Protein AF-A0A955JQ81-F1 (afdb_monomer_lite)

pLDDT: mean 79.93, std 13.47, range [33.69, 96.44]

Radius of gyration: 21.54 Å; chains: 1; bounding box: 51×35×60 Å

Secondary structure (DSSP, 8-state):
---HHHHHHHHHHHHHH-HHHHHHHHHHHH-STTHHHHHHHHHHHTT--TTHHHHHHHHHH--S---S--------EEEE-TTT--EEEE----TT--HHHHHHHHHHHHHHHHHTTPPP------HHHHHHHHHHHHHHHTT--HHHHHHHHHHHSSS---GGGHHHHHHHHHHHSGGGGG--

Sequence (184 aa):
MPDNKRLNQRILDRIMHDESFRKIREAAKTDKENLPKYVHQVRNSFELSPYWDGIISWLLTYDGLVKSLPLTGGMIDSKQDPVTKRVYYSIPVYPETTDENIKSSAKLIRKRYKERGENIDLRKSNAKKTEAEFMALSLYEAGKNYEEIAGVLNSEFDETYIATEIPTLIHKALQKSLRQEKLS

Foldseek 3Di:
DPPLQVVQQVLVVVLVPDPVNVVLLVVCCVVVVCLQVSLVVSCVVSVHDPQCSVVSSCVSHPPDDDNGGDLDQADWDWDADPQPRDTDIDGDDDPSDDPRSVVRVVVVRVVVCVVVVADDDDDPDPPLLLNLLVQLLRVVVVVDALQVSQVVSVVVDPDHDDSVCSVVSPVVNVVNDSPVPPDD

Structure (mmCIF, N/CA/C/O backbone):
data_AF-A0A955JQ81-F1
#
_entry.id   AF-A0A955JQ81-F1
#
loop_
_atom_site.group_PDB
_atom_site.id
_atom_site.type_symbol
_atom_site.label_atom_id
_atom_site.label_alt_id
_atom_site.label_comp_id
_atom_site.label_asym_id
_atom_site.label_entity_id
_atom_site.label_seq_id
_atom_site.pdbx_PDB_ins_code
_atom_site.Cartn_x
_atom_site.Cartn_y
_atom_site.Cartn_z
_atom_site.occupancy
_atom_site.B_iso_or_equiv
_atom_site.auth_seq_id
_atom_site.auth_comp_id
_atom_site.auth_asym_id
_atom_site.auth_atom_id
_atom_site.pdbx_PDB_model_num
ATOM 1 N N . MET A 1 1 ? -4.325 15.894 -9.178 1.00 47.12 1 MET A N 1
ATOM 2 C CA . MET A 1 1 ? -2.971 15.325 -9.009 1.00 47.12 1 MET A CA 1
ATOM 3 C C . MET A 1 1 ? -2.171 15.611 -10.274 1.00 47.12 1 MET A C 1
ATOM 5 O O . MET A 1 1 ? -2.812 15.735 -11.315 1.00 47.12 1 MET A O 1
ATOM 9 N N . PRO A 1 2 ? -0.833 15.764 -10.213 1.00 49.28 2 PRO A N 1
ATOM 10 C CA . PRO A 1 2 ? 0.003 15.751 -11.417 1.00 49.28 2 PRO A CA 1
ATOM 11 C C . PRO A 1 2 ? -0.293 14.501 -12.265 1.00 49.28 2 PRO A C 1
ATOM 13 O O . PRO A 1 2 ? -0.838 13.521 -11.756 1.00 49.28 2 PRO A O 1
ATOM 16 N N . ASP A 1 3 ? 0.003 14.552 -13.567 1.00 69.06 3 ASP A N 1
ATOM 17 C CA . ASP A 1 3 ? -0.280 13.463 -14.512 1.00 69.06 3 ASP A CA 1
ATOM 18 C C . ASP A 1 3 ? 0.645 12.258 -14.244 1.00 69.06 3 ASP A C 1
ATOM 20 O O . ASP A 1 3 ? 1.631 12.015 -14.945 1.00 69.06 3 ASP A O 1
ATOM 24 N N . ASN A 1 4 ? 0.334 11.517 -13.176 1.00 74.12 4 ASN A N 1
ATOM 25 C CA . ASN A 1 4 ? 1.075 10.352 -12.695 1.00 74.12 4 ASN A CA 1
ATOM 26 C C . ASN A 1 4 ? 1.184 9.267 -13.776 1.00 74.12 4 ASN A C 1
ATOM 28 O O . ASN A 1 4 ? 2.138 8.495 -13.771 1.00 74.12 4 ASN A O 1
ATOM 32 N N . LYS A 1 5 ? 0.276 9.245 -14.765 1.00 73.38 5 LYS A N 1
ATOM 33 C CA . LYS A 1 5 ? 0.378 8.343 -15.921 1.00 73.38 5 LYS A CA 1
ATOM 34 C C . LYS A 1 5 ? 1.610 8.664 -16.768 1.00 73.38 5 LYS A C 1
ATOM 36 O O . LYS A 1 5 ? 2.356 7.752 -17.116 1.00 73.38 5 LYS A O 1
ATOM 41 N N . ARG A 1 6 ? 1.874 9.946 -17.050 1.00 79.50 6 ARG A N 1
ATOM 42 C CA . ARG A 1 6 ? 3.085 10.362 -17.784 1.00 79.50 6 ARG A CA 1
ATOM 43 C C . ARG A 1 6 ? 4.358 10.077 -17.000 1.00 79.50 6 ARG A C 1
ATOM 45 O O . ARG A 1 6 ? 5.344 9.668 -17.604 1.00 79.50 6 ARG A O 1
ATOM 52 N N . LEU A 1 7 ? 4.351 10.297 -15.684 1.00 82.25 7 LEU A N 1
ATOM 53 C CA . LEU A 1 7 ? 5.498 9.975 -14.829 1.00 82.25 7 LEU A CA 1
ATOM 54 C C . LEU A 1 7 ? 5.808 8.475 -14.882 1.00 82.25 7 LEU A C 1
ATOM 56 O O . LEU A 1 7 ? 6.934 8.087 -15.183 1.00 82.25 7 LEU A O 1
ATOM 60 N N . ASN A 1 8 ? 4.787 7.646 -14.675 1.00 83.38 8 ASN A N 1
ATOM 61 C CA . ASN A 1 8 ? 4.928 6.197 -14.676 1.00 83.38 8 ASN A CA 1
ATOM 62 C C . ASN A 1 8 ? 5.387 5.666 -16.044 1.00 83.38 8 ASN A C 1
ATOM 64 O O . ASN A 1 8 ? 6.221 4.767 -16.098 1.00 83.38 8 ASN A O 1
ATOM 68 N N . GLN A 1 9 ? 4.918 6.259 -17.148 1.00 84.56 9 GLN A N 1
ATOM 69 C CA . GLN A 1 9 ? 5.394 5.898 -18.484 1.00 84.56 9 GLN A CA 1
ATOM 70 C C . GLN A 1 9 ? 6.882 6.227 -18.677 1.00 84.56 9 GLN A C 1
ATOM 72 O O . GLN A 1 9 ? 7.625 5.377 -19.151 1.00 84.56 9 GLN A O 1
ATOM 77 N N . ARG A 1 10 ? 7.353 7.407 -18.246 1.00 87.12 10 ARG A N 1
ATOM 78 C CA . ARG A 1 10 ? 8.786 7.758 -18.339 1.00 87.12 10 ARG A CA 1
ATOM 79 C C . ARG A 1 10 ? 9.668 6.809 -17.532 1.00 87.12 10 ARG A C 1
ATOM 81 O O . ARG A 1 10 ? 10.760 6.466 -17.976 1.00 87.12 10 ARG A O 1
ATOM 88 N N . ILE A 1 11 ? 9.210 6.406 -16.346 1.00 88.50 11 ILE A N 1
ATOM 89 C CA . ILE A 1 11 ? 9.928 5.439 -15.509 1.00 88.50 11 ILE A CA 1
ATOM 90 C C . ILE A 1 11 ? 9.982 4.078 -16.210 1.00 88.50 11 ILE A C 1
ATOM 92 O O . ILE A 1 11 ? 11.059 3.495 -16.305 1.00 88.50 11 ILE A O 1
ATOM 96 N N . LEU A 1 12 ? 8.856 3.601 -16.752 1.00 88.81 12 LEU A N 1
ATOM 97 C CA . LEU A 1 12 ? 8.814 2.360 -17.525 1.00 88.81 12 LEU A CA 1
ATOM 98 C C . LEU A 1 12 ? 9.784 2.411 -18.713 1.00 88.81 12 LEU A C 1
ATOM 100 O O . LEU A 1 12 ? 10.580 1.491 -18.887 1.00 88.81 12 LEU A O 1
ATOM 104 N N . ASP A 1 13 ? 9.756 3.491 -19.494 1.00 88.81 13 ASP A N 1
ATOM 105 C CA . ASP A 1 13 ? 10.641 3.657 -20.645 1.00 88.81 13 ASP A CA 1
ATOM 106 C C . ASP A 1 13 ? 12.112 3.618 -20.206 1.00 88.81 13 ASP A C 1
ATOM 108 O O . ASP A 1 13 ? 12.913 2.909 -20.814 1.00 88.81 13 ASP A O 1
ATOM 112 N N . ARG A 1 14 ? 12.465 4.300 -19.106 1.00 90.62 14 ARG A N 1
ATOM 113 C CA . ARG A 1 14 ? 13.817 4.267 -18.529 1.00 90.62 14 ARG A CA 1
ATOM 114 C C . ARG A 1 14 ? 14.240 2.844 -18.146 1.00 90.62 14 ARG A C 1
ATOM 116 O O . ARG A 1 14 ? 15.345 2.447 -18.496 1.00 90.62 14 ARG A O 1
ATOM 123 N N . ILE A 1 15 ? 13.378 2.076 -17.477 1.00 91.25 15 ILE A N 1
ATOM 124 C CA . ILE A 1 15 ? 13.666 0.681 -17.095 1.00 91.25 15 ILE A CA 1
ATOM 125 C C . ILE A 1 15 ? 13.894 -0.186 -18.343 1.00 91.25 15 ILE A C 1
ATOM 127 O O . ILE A 1 15 ? 14.871 -0.924 -18.420 1.00 91.25 15 ILE A O 1
ATOM 131 N N . MET A 1 16 ? 13.022 -0.083 -19.350 1.00 88.69 16 MET A N 1
ATOM 132 C CA . MET A 1 16 ? 13.067 -0.946 -20.540 1.00 88.69 16 MET A CA 1
ATOM 133 C C . MET A 1 16 ? 14.278 -0.686 -21.455 1.00 88.69 16 MET A C 1
ATOM 135 O O . MET A 1 16 ? 14.708 -1.582 -22.196 1.00 88.69 16 MET A O 1
ATOM 139 N N . HIS A 1 17 ? 14.837 0.525 -21.415 1.00 89.75 17 HIS A N 1
ATOM 140 C CA . HIS A 1 17 ? 16.027 0.894 -22.189 1.00 89.75 17 HIS A CA 1
ATOM 141 C C . HIS A 1 17 ? 17.343 0.645 -21.446 1.00 89.75 17 HIS A C 1
ATOM 143 O O . HIS A 1 17 ? 18.400 0.709 -22.071 1.00 89.75 17 HIS A O 1
ATOM 149 N N . ASP A 1 18 ? 17.293 0.317 -20.158 1.00 92.75 18 ASP A N 1
ATOM 150 C CA . ASP A 1 18 ? 18.481 0.104 -19.344 1.00 92.75 18 ASP A CA 1
ATOM 151 C C . ASP A 1 18 ? 19.099 -1.289 -19.561 1.00 92.75 18 ASP A C 1
ATOM 153 O O . ASP A 1 18 ? 18.427 -2.326 -19.523 1.00 92.75 18 ASP A O 1
ATOM 157 N N . GLU A 1 19 ? 20.412 -1.330 -19.792 1.00 91.75 19 GLU A N 1
ATOM 158 C CA . GLU A 1 19 ? 21.131 -2.584 -20.036 1.00 91.75 19 GLU A CA 1
ATOM 159 C C . GLU A 1 19 ? 21.230 -3.474 -18.794 1.00 91.75 19 GLU A C 1
ATOM 161 O O . GLU A 1 19 ? 21.209 -4.702 -18.912 1.00 91.75 19 GLU A O 1
ATOM 166 N N . SER A 1 20 ? 21.334 -2.883 -17.600 1.00 91.50 20 SER A N 1
ATOM 167 C CA . SER A 1 20 ? 21.410 -3.642 -16.350 1.00 91.50 20 SER A CA 1
ATOM 168 C C . SER A 1 20 ? 20.085 -4.343 -16.067 1.00 91.50 20 SER A C 1
ATOM 170 O O . SER A 1 20 ? 20.080 -5.525 -15.714 1.00 91.50 20 SER A O 1
ATOM 172 N N . PHE A 1 21 ? 18.962 -3.676 -16.354 1.00 93.31 21 PHE A N 1
ATOM 173 C CA . PHE A 1 21 ? 17.641 -4.284 -16.274 1.00 93.31 21 PHE A CA 1
ATOM 174 C C . PHE A 1 21 ? 17.514 -5.492 -17.210 1.00 93.31 21 PHE A C 1
ATOM 176 O O . PHE A 1 21 ? 17.042 -6.546 -16.783 1.00 93.31 21 PHE A O 1
ATOM 183 N N . ARG A 1 22 ? 17.991 -5.395 -18.461 1.00 90.25 22 ARG A N 1
ATOM 184 C CA . ARG A 1 22 ? 17.969 -6.530 -19.406 1.00 90.25 22 ARG A CA 1
ATOM 185 C C . ARG A 1 22 ? 18.754 -7.733 -18.883 1.00 90.25 22 ARG A C 1
ATOM 187 O O . ARG A 1 22 ? 18.259 -8.852 -18.968 1.00 90.25 22 ARG A O 1
ATOM 194 N N . LYS A 1 23 ? 19.935 -7.512 -18.294 1.00 91.69 23 LYS A N 1
ATOM 195 C CA . LYS A 1 23 ? 20.740 -8.586 -17.682 1.00 91.69 23 LYS A CA 1
ATOM 196 C C . LYS A 1 23 ? 20.014 -9.243 -16.507 1.00 91.69 23 LYS A C 1
ATOM 198 O O . LYS A 1 23 ? 19.983 -10.467 -16.419 1.00 91.69 23 LYS A O 1
ATOM 203 N N . ILE A 1 24 ? 19.404 -8.440 -15.631 1.00 92.62 24 ILE A N 1
ATOM 204 C CA . ILE A 1 24 ? 18.627 -8.951 -14.494 1.00 92.62 24 ILE A CA 1
ATOM 205 C C . ILE A 1 24 ? 17.410 -9.744 -14.981 1.00 92.62 24 ILE A C 1
ATOM 207 O O . ILE A 1 24 ? 17.112 -10.800 -14.433 1.00 92.62 24 ILE A O 1
ATOM 211 N N . ARG A 1 25 ? 16.729 -9.276 -16.032 1.00 91.06 25 ARG A N 1
ATOM 212 C CA . ARG A 1 25 ? 15.580 -9.963 -16.629 1.00 91.06 25 ARG A CA 1
ATOM 213 C C . ARG A 1 25 ? 15.946 -11.338 -17.172 1.00 91.06 25 ARG A C 1
ATOM 215 O O . ARG A 1 25 ? 15.239 -12.296 -16.884 1.00 91.06 25 ARG A O 1
ATOM 222 N N . GLU A 1 26 ? 17.053 -11.459 -17.897 1.00 90.00 26 GLU A N 1
ATOM 223 C CA . GLU A 1 26 ? 17.505 -12.765 -18.392 1.00 90.00 26 GLU A CA 1
ATOM 224 C C . GLU A 1 26 ? 17.889 -13.713 -17.244 1.00 90.00 26 GLU A C 1
ATOM 226 O O . GLU A 1 26 ? 17.488 -14.876 -17.256 1.00 90.00 26 GLU A O 1
ATOM 231 N N . ALA A 1 27 ? 18.547 -13.209 -16.193 1.00 90.06 27 ALA A N 1
ATOM 232 C CA . ALA A 1 27 ? 18.827 -14.003 -14.994 1.00 90.06 27 ALA A CA 1
ATOM 233 C C . ALA A 1 27 ? 17.538 -14.470 -14.286 1.00 90.06 27 ALA A C 1
ATOM 235 O O . ALA A 1 27 ? 17.405 -15.645 -13.944 1.00 90.06 27 ALA A O 1
ATOM 236 N N . ALA A 1 28 ? 16.554 -13.580 -14.130 1.00 90.12 28 ALA A N 1
ATOM 237 C CA . ALA A 1 28 ? 15.276 -13.882 -13.485 1.00 90.12 28 ALA A CA 1
ATOM 238 C C . ALA A 1 28 ? 14.427 -14.907 -14.261 1.00 90.12 28 ALA A C 1
ATOM 240 O O . ALA A 1 28 ? 13.642 -15.639 -13.658 1.00 90.12 28 ALA A O 1
ATOM 241 N N . LYS A 1 29 ? 14.581 -14.999 -15.590 1.00 86.38 29 LYS A N 1
ATOM 242 C CA . LYS A 1 29 ? 13.921 -16.042 -16.397 1.00 86.38 29 LYS A CA 1
ATOM 243 C C . LYS A 1 29 ? 14.482 -17.431 -16.118 1.00 86.38 29 LYS A C 1
ATOM 245 O O . LYS A 1 29 ? 13.719 -18.400 -16.113 1.00 86.38 29 LYS A O 1
ATOM 250 N N . THR A 1 30 ? 15.794 -17.518 -15.904 1.00 86.81 30 THR A N 1
ATOM 251 C CA . THR A 1 30 ? 16.489 -18.775 -15.599 1.00 86.81 30 THR A CA 1
ATOM 252 C C . THR A 1 30 ? 16.348 -19.191 -14.137 1.00 86.81 30 THR A C 1
ATOM 254 O O . THR A 1 30 ? 16.242 -20.380 -13.857 1.00 86.81 30 THR A O 1
ATOM 257 N N . ASP A 1 31 ? 16.286 -18.227 -13.219 1.00 88.44 31 ASP A N 1
ATOM 258 C CA . ASP A 1 31 ? 16.216 -18.446 -11.774 1.00 88.44 31 ASP A CA 1
ATOM 259 C C . ASP A 1 31 ? 14.922 -17.851 -11.201 1.00 88.44 31 ASP A C 1
ATOM 261 O O . ASP A 1 31 ? 14.878 -16.761 -10.624 1.00 88.44 31 ASP A O 1
ATOM 265 N N . LYS A 1 32 ? 13.823 -18.583 -11.403 1.00 81.00 32 LYS A N 1
ATOM 266 C CA . LYS A 1 32 ? 12.490 -18.148 -10.963 1.00 81.00 32 LYS A CA 1
ATOM 267 C C . LYS A 1 32 ? 12.324 -18.187 -9.444 1.00 81.00 32 LYS A C 1
ATOM 269 O O . LYS A 1 32 ? 11.493 -17.450 -8.917 1.00 81.00 32 LYS A O 1
ATOM 274 N N . GLU A 1 33 ? 13.095 -19.018 -8.743 1.00 86.56 33 GLU A N 1
ATOM 275 C CA . GLU A 1 33 ? 13.019 -19.147 -7.282 1.00 86.56 33 GLU A CA 1
ATOM 276 C C . GLU A 1 33 ? 13.522 -17.879 -6.580 1.00 86.56 33 GLU A C 1
ATOM 278 O O . GLU A 1 33 ? 12.975 -17.478 -5.553 1.00 86.56 33 GLU A O 1
ATOM 283 N N . ASN A 1 34 ? 14.484 -17.174 -7.186 1.00 91.75 34 ASN A N 1
ATOM 284 C CA . ASN A 1 34 ? 15.021 -15.919 -6.662 1.00 91.75 34 ASN A CA 1
ATOM 285 C C . ASN A 1 34 ? 14.353 -14.651 -7.224 1.00 91.75 34 ASN A C 1
ATOM 287 O O . ASN A 1 34 ? 14.880 -13.548 -7.048 1.00 91.75 34 ASN A O 1
ATOM 291 N N . LEU A 1 35 ? 13.167 -14.753 -7.838 1.00 89.06 35 LEU A N 1
ATOM 292 C CA . LEU A 1 35 ? 12.436 -13.597 -8.379 1.00 89.06 35 LEU A CA 1
ATOM 293 C C . LEU A 1 35 ? 12.310 -12.414 -7.391 1.00 89.06 35 LEU A C 1
ATOM 295 O O . LEU A 1 35 ? 12.595 -11.287 -7.804 1.00 89.06 35 LEU A O 1
ATOM 299 N N . PRO A 1 36 ? 11.983 -12.607 -6.093 1.00 92.00 36 PRO A N 1
ATOM 300 C CA . PRO A 1 36 ? 11.902 -11.496 -5.138 1.00 92.00 36 PRO A CA 1
ATOM 301 C C . PRO A 1 36 ? 13.217 -10.718 -4.983 1.00 92.00 36 PRO A C 1
ATOM 303 O O . PRO A 1 36 ? 13.207 -9.495 -4.829 1.00 92.00 36 PRO A O 1
ATOM 306 N N . LYS A 1 37 ? 14.362 -11.406 -5.071 1.00 94.12 37 LYS A N 1
ATOM 307 C CA . LYS A 1 37 ? 15.689 -10.783 -4.995 1.00 94.12 37 LYS A CA 1
ATOM 308 C C . LYS A 1 37 ? 15.950 -9.903 -6.216 1.00 94.12 37 LYS A C 1
ATOM 310 O O . LYS A 1 37 ? 16.412 -8.773 -6.062 1.00 94.12 37 LYS A O 1
ATOM 315 N N . TYR A 1 38 ? 15.613 -10.386 -7.412 1.00 93.69 38 TYR A N 1
ATOM 316 C CA . TYR A 1 38 ? 15.757 -9.617 -8.651 1.00 93.69 38 TYR A CA 1
ATOM 317 C C . TYR A 1 38 ? 14.831 -8.399 -8.688 1.00 93.69 38 TYR A C 1
ATOM 319 O O . TYR A 1 38 ? 15.263 -7.317 -9.083 1.00 93.69 38 TYR A O 1
ATOM 327 N N . VAL A 1 39 ? 13.592 -8.539 -8.203 1.00 92.69 39 VAL A N 1
ATOM 328 C CA . VAL A 1 39 ? 12.660 -7.412 -8.043 1.00 92.69 39 VAL A CA 1
ATOM 329 C C . VAL A 1 39 ? 13.271 -6.334 -7.150 1.00 92.69 39 VAL A C 1
ATOM 331 O O . VAL A 1 39 ? 13.325 -5.167 -7.539 1.00 92.69 39 VAL A O 1
ATOM 334 N N . HIS A 1 40 ? 13.802 -6.726 -5.989 1.00 93.31 40 HIS A N 1
ATOM 335 C CA . HIS A 1 40 ? 14.418 -5.794 -5.048 1.00 93.31 40 HIS A CA 1
ATOM 336 C C . HIS A 1 40 ? 15.660 -5.103 -5.634 1.00 93.31 40 HIS A C 1
ATOM 338 O O . HIS A 1 40 ? 15.849 -3.901 -5.444 1.00 93.31 40 HIS A O 1
ATOM 344 N N . GLN A 1 41 ? 16.481 -5.843 -6.385 1.00 93.69 41 GLN A N 1
ATOM 345 C CA . GLN A 1 41 ? 17.659 -5.306 -7.063 1.00 93.69 41 GLN A CA 1
ATOM 346 C C . GLN A 1 41 ? 17.281 -4.226 -8.085 1.00 93.69 41 GLN A C 1
ATOM 348 O O . GLN A 1 41 ? 17.850 -3.134 -8.052 1.00 93.69 41 GLN A O 1
ATOM 353 N N . VAL A 1 42 ? 16.295 -4.497 -8.949 1.00 93.50 42 VAL A N 1
ATOM 354 C CA . VAL A 1 42 ? 15.797 -3.508 -9.918 1.00 93.50 42 VAL A CA 1
ATOM 355 C C . VAL A 1 42 ? 15.213 -2.308 -9.177 1.00 93.50 42 VAL A C 1
ATOM 357 O O . VAL A 1 42 ? 15.627 -1.181 -9.433 1.00 93.50 42 VAL A O 1
ATOM 360 N N . ARG A 1 43 ? 14.322 -2.523 -8.201 1.00 93.19 43 ARG A N 1
ATOM 361 C CA . ARG A 1 43 ? 13.684 -1.424 -7.463 1.00 93.19 43 ARG A CA 1
ATOM 362 C C . ARG A 1 43 ? 14.715 -0.475 -6.845 1.00 93.19 43 ARG A C 1
ATOM 364 O O . ARG A 1 43 ? 14.589 0.736 -7.005 1.00 93.19 43 ARG A O 1
ATOM 371 N N . ASN A 1 44 ? 15.750 -1.014 -6.199 1.00 92.56 44 ASN A N 1
ATOM 372 C CA . ASN A 1 44 ? 16.808 -0.202 -5.601 1.00 92.56 44 ASN A CA 1
ATOM 373 C C . ASN A 1 44 ? 17.650 0.531 -6.658 1.00 92.56 44 ASN A C 1
ATOM 375 O O . ASN A 1 44 ? 17.952 1.702 -6.468 1.00 92.56 44 ASN A O 1
ATOM 379 N N . SER A 1 45 ? 17.986 -0.112 -7.784 1.00 91.88 45 SER A N 1
ATOM 380 C CA . SER A 1 45 ? 18.788 0.519 -8.850 1.00 91.88 45 SER A CA 1
ATOM 381 C C . SER A 1 45 ? 18.106 1.723 -9.518 1.00 91.88 45 SER A C 1
ATOM 383 O O . SER A 1 45 ? 18.782 2.630 -10.001 1.00 91.88 45 SER A O 1
ATOM 385 N N . PHE A 1 46 ? 16.771 1.757 -9.520 1.00 90.00 46 PHE A N 1
ATOM 386 C CA . PHE A 1 46 ? 15.978 2.855 -10.081 1.00 90.00 46 PHE A CA 1
ATOM 387 C C . PHE A 1 46 ? 15.368 3.779 -9.016 1.00 90.00 46 PHE A C 1
ATOM 389 O O . PHE A 1 46 ? 14.613 4.677 -9.384 1.00 90.00 46 PHE A O 1
ATOM 396 N N . GLU A 1 47 ? 15.694 3.577 -7.733 1.00 89.69 47 GLU A N 1
ATOM 397 C CA . GLU A 1 47 ? 15.169 4.347 -6.590 1.00 89.69 47 GLU A CA 1
ATOM 398 C C . GLU A 1 47 ? 13.631 4.369 -6.517 1.00 89.69 47 GLU A C 1
ATOM 400 O O . GLU A 1 47 ? 13.001 5.384 -6.224 1.00 89.69 47 GLU A O 1
ATOM 405 N N . LEU A 1 48 ? 13.002 3.230 -6.811 1.00 87.94 48 LEU A N 1
ATOM 406 C CA . LEU A 1 48 ? 11.550 3.132 -6.933 1.00 87.94 48 LEU A CA 1
ATOM 407 C C . LEU A 1 48 ? 10.876 2.787 -5.601 1.00 87.94 48 LEU A C 1
ATOM 409 O O . LEU A 1 48 ? 11.413 2.054 -4.758 1.00 87.94 48 LEU A O 1
ATOM 413 N N . SER A 1 49 ? 9.652 3.286 -5.428 1.00 86.12 49 SER A N 1
ATOM 414 C CA . SER A 1 49 ? 8.817 2.944 -4.278 1.00 86.12 49 SER A CA 1
ATOM 415 C C . SER A 1 49 ? 8.323 1.485 -4.357 1.00 86.12 49 SER A C 1
ATOM 417 O O . SER A 1 49 ? 8.321 0.887 -5.440 1.00 86.12 49 SER A O 1
ATOM 419 N N . PRO A 1 50 ? 7.865 0.885 -3.239 1.00 85.69 50 PRO A N 1
ATOM 420 C CA . PRO A 1 50 ? 7.318 -0.480 -3.232 1.00 85.69 50 PRO A CA 1
ATOM 421 C C . PRO A 1 50 ? 6.116 -0.697 -4.163 1.00 85.69 50 PRO A C 1
ATOM 423 O O . PRO A 1 50 ? 5.827 -1.828 -4.542 1.00 85.69 50 PRO A O 1
ATOM 426 N N . TYR A 1 51 ? 5.449 0.380 -4.601 1.00 82.69 51 TYR A N 1
ATOM 427 C CA . TYR A 1 51 ? 4.423 0.336 -5.647 1.00 82.69 51 TYR A CA 1
ATOM 428 C C . TYR A 1 51 ? 4.872 -0.463 -6.883 1.00 82.69 51 TYR A C 1
ATOM 430 O O . TYR A 1 51 ? 4.081 -1.182 -7.496 1.00 82.69 51 TYR A O 1
ATOM 438 N N . TRP A 1 52 ? 6.154 -0.351 -7.238 1.00 85.88 52 TRP A N 1
ATOM 439 C CA . TRP A 1 52 ? 6.727 -0.976 -8.420 1.00 85.88 52 TRP A CA 1
ATOM 440 C C . TRP A 1 52 ? 7.039 -2.464 -8.256 1.00 85.88 52 TRP A C 1
ATOM 442 O O . TRP A 1 52 ? 7.297 -3.101 -9.270 1.00 85.88 52 TRP A O 1
ATOM 452 N N . ASP A 1 53 ? 6.973 -3.054 -7.057 1.00 86.94 53 ASP A N 1
ATOM 453 C CA . ASP A 1 53 ? 7.359 -4.461 -6.847 1.00 86.94 53 ASP A CA 1
ATOM 454 C C . ASP A 1 53 ? 6.544 -5.420 -7.729 1.00 86.94 53 ASP A C 1
ATOM 456 O O . ASP A 1 53 ? 7.101 -6.273 -8.424 1.00 86.94 53 ASP A O 1
ATOM 460 N N . GLY A 1 54 ? 5.220 -5.239 -7.769 1.00 82.19 54 GLY A N 1
ATOM 461 C CA . GLY A 1 54 ? 4.337 -6.049 -8.615 1.00 82.19 54 GLY A CA 1
ATOM 462 C C . GLY A 1 54 ? 4.570 -5.814 -10.110 1.00 82.19 54 GLY A C 1
ATOM 463 O O . GLY A 1 54 ? 4.568 -6.762 -10.896 1.00 82.19 54 GLY A O 1
ATOM 464 N N . ILE A 1 55 ? 4.822 -4.561 -10.497 1.00 86.19 55 ILE A N 1
ATOM 465 C CA . ILE A 1 55 ? 5.104 -4.182 -11.886 1.00 86.19 55 ILE A CA 1
ATOM 466 C C . ILE A 1 55 ? 6.428 -4.797 -12.335 1.00 86.19 55 ILE A C 1
ATOM 468 O O . ILE A 1 55 ? 6.470 -5.448 -13.369 1.00 86.19 55 ILE A O 1
ATOM 472 N N . ILE A 1 56 ? 7.497 -4.632 -11.559 1.00 90.31 56 ILE A N 1
ATOM 473 C CA . ILE A 1 56 ? 8.829 -5.167 -11.852 1.00 90.31 56 ILE A CA 1
ATOM 474 C C . ILE A 1 56 ? 8.779 -6.692 -11.913 1.00 90.31 56 ILE A C 1
ATOM 476 O O . ILE A 1 56 ? 9.311 -7.269 -12.855 1.00 90.31 56 ILE A O 1
ATOM 480 N N . SER A 1 57 ? 8.103 -7.345 -10.964 1.00 89.19 57 SER A N 1
ATOM 481 C CA . SER A 1 57 ? 7.904 -8.799 -10.985 1.00 89.19 57 SER A CA 1
ATOM 482 C C . SER A 1 57 ? 7.268 -9.262 -12.301 1.00 89.19 57 SER A C 1
ATOM 484 O O . SER A 1 57 ? 7.753 -10.197 -12.946 1.00 89.19 57 SER A O 1
ATOM 486 N N . TRP A 1 58 ? 6.241 -8.545 -12.766 1.00 86.56 58 TRP A N 1
ATOM 487 C CA . TRP A 1 58 ? 5.632 -8.793 -14.070 1.00 86.56 58 TRP A CA 1
ATOM 488 C C . TRP A 1 58 ? 6.586 -8.495 -15.238 1.00 86.56 58 TRP A C 1
ATOM 490 O O . TRP A 1 58 ? 6.718 -9.324 -16.131 1.00 86.56 58 TRP A O 1
ATOM 500 N N . LEU A 1 59 ? 7.309 -7.372 -15.229 1.00 88.81 59 LEU A N 1
ATOM 501 C CA . LEU A 1 59 ? 8.268 -7.015 -16.285 1.00 88.81 59 LEU A CA 1
ATOM 502 C C . LEU A 1 59 ? 9.406 -8.040 -16.427 1.00 88.81 59 LEU A C 1
ATOM 504 O O . LEU A 1 59 ? 9.863 -8.305 -17.539 1.00 88.81 59 LEU A O 1
ATOM 508 N N . LEU A 1 60 ? 9.870 -8.612 -15.312 1.00 90.19 60 LEU A N 1
ATOM 509 C CA . LEU A 1 60 ? 10.927 -9.624 -15.298 1.00 90.19 60 LEU A CA 1
ATOM 510 C C . LEU A 1 60 ? 10.453 -10.966 -15.872 1.00 90.19 60 LEU A C 1
ATOM 512 O O . LEU A 1 60 ? 11.242 -11.675 -16.490 1.00 90.19 60 LEU A O 1
ATOM 516 N N . THR A 1 61 ? 9.175 -11.305 -15.694 1.00 85.81 61 THR A N 1
ATOM 517 C CA . THR A 1 61 ? 8.617 -12.619 -16.060 1.00 85.81 61 THR A CA 1
ATOM 518 C C . THR A 1 61 ? 7.835 -12.629 -17.373 1.00 85.81 61 THR A C 1
ATOM 520 O O . THR A 1 61 ? 7.637 -13.691 -17.958 1.00 85.81 61 THR A O 1
ATOM 523 N N . TYR A 1 62 ? 7.384 -11.473 -17.855 1.00 83.75 62 TYR A N 1
ATOM 524 C CA . TYR A 1 62 ? 6.627 -11.353 -19.096 1.00 83.75 62 TYR A CA 1
ATOM 525 C C . TYR A 1 62 ? 7.566 -11.311 -20.302 1.00 83.75 62 TYR A C 1
ATOM 527 O O . TYR A 1 62 ? 8.456 -10.472 -20.332 1.00 83.75 62 TYR A O 1
ATOM 535 N N . ASP A 1 63 ? 7.362 -12.154 -21.319 1.00 74.62 63 ASP A N 1
ATOM 536 C CA . AS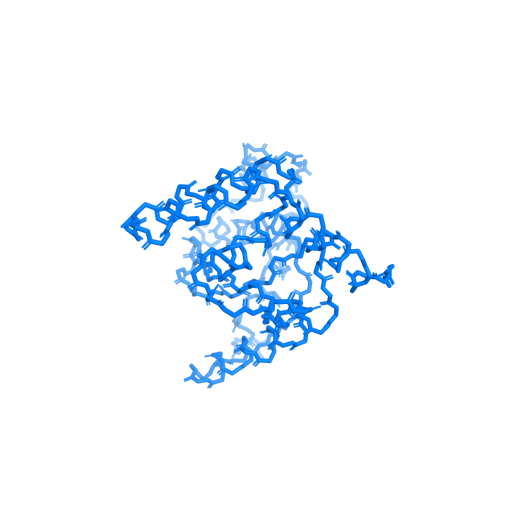P A 1 63 ? 8.227 -12.225 -22.515 1.00 74.62 63 ASP A CA 1
ATOM 537 C C . ASP A 1 63 ? 7.811 -11.289 -23.665 1.00 74.62 63 ASP A C 1
ATOM 539 O O . ASP A 1 63 ? 8.551 -11.117 -24.634 1.00 74.62 63 ASP A O 1
ATOM 543 N N . GLY A 1 64 ? 6.648 -10.641 -23.566 1.00 76.62 64 GLY A N 1
ATOM 544 C CA . GLY A 1 64 ? 6.141 -9.751 -24.609 1.00 76.62 64 GLY A CA 1
ATOM 545 C C . GLY A 1 64 ? 6.750 -8.345 -24.596 1.00 76.62 64 GLY A C 1
ATOM 546 O O . GLY A 1 64 ? 7.461 -7.933 -23.675 1.00 76.62 64 GLY A O 1
ATOM 547 N N . LEU A 1 65 ? 6.428 -7.577 -25.639 1.00 69.25 65 LEU A N 1
ATOM 548 C CA . LEU A 1 65 ? 6.805 -6.171 -25.744 1.00 69.25 65 LEU A CA 1
ATOM 549 C C . LEU A 1 65 ? 5.859 -5.312 -24.893 1.00 69.25 65 LEU A C 1
ATOM 551 O O . LEU A 1 65 ? 4.658 -5.238 -25.151 1.00 69.25 65 LEU A O 1
ATOM 555 N N . VAL A 1 66 ? 6.412 -4.654 -23.878 1.00 73.12 66 VAL A N 1
ATOM 556 C CA . VAL A 1 66 ? 5.655 -3.814 -22.945 1.00 73.12 66 VAL A CA 1
ATOM 557 C C . VAL A 1 66 ? 5.613 -2.384 -23.478 1.00 73.12 66 VAL A C 1
ATOM 559 O O . VAL A 1 66 ? 6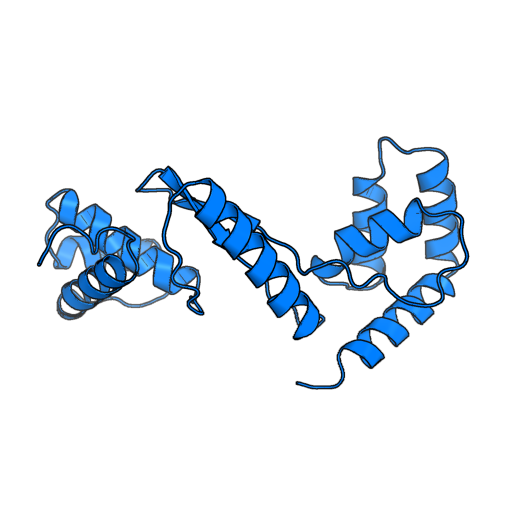.614 -1.679 -23.436 1.00 73.12 66 VAL A O 1
ATOM 562 N N . LYS A 1 67 ? 4.456 -1.956 -24.000 1.00 68.56 67 LYS A N 1
ATOM 563 C CA . LYS A 1 67 ? 4.247 -0.575 -24.491 1.00 68.56 67 LYS A CA 1
ATOM 564 C C . LYS A 1 67 ? 3.693 0.369 -23.426 1.00 68.56 67 LYS A C 1
ATOM 566 O O . LYS A 1 67 ? 3.833 1.580 -23.543 1.00 68.56 67 LYS A O 1
ATOM 571 N N . SER A 1 68 ? 3.042 -0.184 -22.412 1.00 70.94 68 SER A N 1
ATOM 572 C CA . SER A 1 68 ? 2.395 0.566 -21.342 1.00 70.94 68 SER A CA 1
ATOM 573 C C . SER A 1 68 ? 2.301 -0.296 -20.096 1.00 70.94 68 SER A C 1
ATOM 575 O O . SER A 1 68 ? 2.192 -1.522 -20.195 1.00 70.94 68 SER A O 1
ATOM 577 N N . LEU A 1 69 ? 2.276 0.343 -18.929 1.00 67.56 69 LEU A N 1
ATOM 578 C CA . LEU A 1 69 ? 2.025 -0.362 -17.681 1.00 67.56 69 LEU A CA 1
ATOM 579 C C . LEU A 1 69 ? 0.630 -0.995 -17.704 1.00 67.56 69 LEU A C 1
ATOM 581 O O . LEU A 1 69 ? -0.341 -0.304 -18.031 1.00 67.56 69 LEU A O 1
ATOM 585 N N . PRO A 1 70 ? 0.489 -2.274 -17.324 1.00 58.31 70 PRO A N 1
ATOM 586 C CA . PRO A 1 70 ? -0.812 -2.782 -16.947 1.00 58.31 70 PRO A CA 1
ATOM 587 C C . PRO A 1 70 ? -1.267 -1.931 -15.763 1.00 58.31 70 PRO A C 1
ATOM 589 O O . PRO A 1 70 ? -0.530 -1.768 -14.790 1.00 58.31 70 PRO A O 1
ATOM 592 N N . LEU A 1 71 ? -2.460 -1.341 -15.856 1.00 53.53 71 LEU A N 1
ATOM 593 C CA . LEU A 1 71 ? -3.117 -0.688 -14.727 1.00 53.53 71 LEU A CA 1
ATOM 594 C C . LEU A 1 71 ? -3.479 -1.780 -13.714 1.00 53.53 71 LEU A C 1
ATOM 596 O O . LEU A 1 71 ? -4.629 -2.197 -13.596 1.00 53.53 71 LEU A O 1
ATOM 600 N N . THR A 1 72 ? -2.480 -2.316 -13.021 1.00 51.53 72 THR A N 1
ATOM 601 C CA . THR A 1 72 ? -2.688 -3.212 -11.898 1.00 51.53 72 THR A CA 1
ATOM 602 C C . THR A 1 72 ? -3.378 -2.371 -10.841 1.00 51.53 72 THR A C 1
ATOM 604 O O . THR A 1 72 ? -2.886 -1.299 -10.477 1.00 51.53 72 THR A O 1
ATOM 607 N N . GLY A 1 73 ? -4.567 -2.793 -10.407 1.00 54.78 73 GLY A N 1
ATOM 608 C CA . GLY A 1 73 ? -5.264 -2.153 -9.294 1.00 54.78 73 GLY A CA 1
ATOM 609 C C . GLY A 1 73 ? -4.279 -1.859 -8.162 1.00 54.78 73 GLY A C 1
ATOM 610 O O . GLY A 1 73 ? -3.331 -2.618 -7.964 1.00 54.78 73 GLY A O 1
ATOM 611 N N . GLY A 1 74 ? -4.448 -0.728 -7.476 1.00 61.12 74 GLY A N 1
ATOM 612 C CA . GLY A 1 74 ? -3.538 -0.355 -6.393 1.00 61.12 74 GLY A CA 1
ATOM 613 C C . GLY A 1 74 ? -3.358 -1.506 -5.400 1.00 61.12 74 GLY A C 1
ATOM 614 O O . GLY A 1 74 ? -4.292 -2.286 -5.174 1.00 61.12 74 GLY A O 1
ATOM 615 N N . MET A 1 75 ? -2.163 -1.619 -4.821 1.00 69.69 75 MET A N 1
ATOM 616 C CA . MET A 1 75 ? -1.902 -2.591 -3.761 1.00 69.69 75 MET A CA 1
ATOM 617 C C . MET A 1 75 ? -2.995 -2.499 -2.685 1.00 69.69 75 MET A C 1
ATOM 619 O O . MET A 1 75 ? -3.491 -1.415 -2.372 1.00 69.69 75 MET A O 1
ATOM 623 N N . ILE A 1 76 ? -3.427 -3.652 -2.175 1.00 76.81 76 ILE A N 1
ATOM 624 C CA . ILE A 1 76 ? -4.330 -3.743 -1.028 1.00 76.81 76 ILE A CA 1
ATOM 625 C C . ILE A 1 76 ? -3.583 -4.517 0.041 1.00 76.81 76 ILE A C 1
ATOM 627 O O . ILE A 1 76 ? -3.378 -5.723 -0.106 1.00 76.81 76 ILE A O 1
ATOM 631 N N . ASP A 1 77 ? -3.255 -3.840 1.129 1.00 79.00 77 ASP A N 1
ATOM 632 C CA . ASP A 1 77 ? -2.683 -4.484 2.300 1.00 79.00 77 ASP A CA 1
ATOM 633 C C . ASP A 1 77 ? -3.814 -5.020 3.168 1.00 79.00 77 ASP A C 1
ATOM 635 O O . ASP A 1 77 ? -4.771 -4.309 3.480 1.00 79.00 77 ASP A O 1
ATOM 639 N N . SER A 1 78 ? -3.700 -6.284 3.560 1.00 81.50 78 SER A N 1
ATOM 640 C CA . SER A 1 78 ? -4.538 -6.877 4.595 1.00 81.50 78 SER A CA 1
ATOM 641 C C . SER A 1 78 ? -3.812 -6.721 5.921 1.00 81.50 78 SER A C 1
ATOM 643 O O . SER A 1 78 ? -2.745 -7.299 6.107 1.00 81.50 78 SER A O 1
ATOM 645 N N . LYS A 1 79 ? -4.384 -5.952 6.839 1.00 77.69 79 LYS A N 1
ATOM 646 C CA . LYS A 1 79 ? -3.853 -5.766 8.186 1.00 77.69 79 LYS A CA 1
ATOM 647 C C . LYS A 1 79 ? -4.806 -6.388 9.188 1.00 77.69 79 LYS A C 1
ATOM 649 O O . LYS A 1 79 ? -6.015 -6.436 8.967 1.00 77.69 79 LYS A O 1
ATOM 654 N N . GLN A 1 80 ? -4.252 -6.896 10.276 1.00 75.19 80 GLN A N 1
ATOM 655 C CA . GLN A 1 80 ? -5.042 -7.376 11.393 1.00 75.19 80 GLN A CA 1
ATOM 656 C C . GLN A 1 80 ? -4.958 -6.341 12.502 1.00 75.19 80 GLN A C 1
ATOM 658 O O . GLN A 1 80 ? -3.869 -5.913 12.873 1.00 75.19 80 GLN A O 1
ATOM 663 N N . ASP A 1 81 ? -6.112 -5.933 13.005 1.00 64.56 81 ASP A N 1
ATOM 664 C CA . ASP A 1 81 ? -6.193 -5.101 14.190 1.00 64.56 81 ASP A CA 1
ATOM 665 C C . ASP A 1 81 ? -5.549 -5.867 15.365 1.00 64.56 81 ASP A C 1
ATOM 667 O O . ASP A 1 81 ? -5.988 -6.983 15.681 1.00 64.56 81 ASP A O 1
ATOM 671 N N . PRO A 1 82 ? -4.491 -5.325 15.993 1.00 50.38 82 PRO A N 1
ATOM 672 C CA . PRO A 1 82 ? -3.769 -6.022 17.052 1.00 50.38 82 PRO A CA 1
ATOM 673 C C . PRO A 1 82 ? -4.641 -6.272 18.290 1.00 50.38 82 PRO A C 1
ATOM 675 O O . PRO A 1 82 ? -4.414 -7.267 18.987 1.00 50.38 82 PRO A O 1
ATOM 678 N N . VAL A 1 83 ? -5.656 -5.432 18.512 1.00 51.22 83 VAL A N 1
ATOM 679 C CA . VAL A 1 83 ? -6.598 -5.478 19.633 1.00 51.22 83 VAL A CA 1
ATOM 680 C C . VAL A 1 83 ? -7.787 -6.372 19.290 1.00 51.22 83 VAL A C 1
ATOM 682 O O . VAL A 1 83 ? -8.015 -7.389 19.940 1.00 51.22 83 VAL A O 1
ATOM 685 N N . THR A 1 84 ? -8.543 -6.031 18.244 1.00 55.81 84 THR A N 1
ATOM 686 C CA . THR A 1 84 ? -9.817 -6.707 17.936 1.00 55.81 84 THR A CA 1
ATOM 687 C C . THR A 1 84 ? -9.650 -7.985 17.122 1.00 55.81 84 THR A C 1
ATOM 689 O O . THR A 1 84 ? -10.623 -8.710 16.905 1.00 55.81 84 THR A O 1
ATOM 692 N N . LYS A 1 85 ? -8.433 -8.254 16.631 1.00 68.50 85 LYS A N 1
ATOM 693 C CA . LYS A 1 85 ? -8.091 -9.353 15.715 1.00 68.50 85 LYS A CA 1
ATOM 694 C C . LYS A 1 85 ? -8.867 -9.339 14.394 1.00 68.50 85 LYS A C 1
ATOM 696 O O . LYS A 1 85 ? -8.741 -10.282 13.610 1.00 68.50 85 LYS A O 1
ATOM 701 N N . ARG A 1 86 ? -9.630 -8.281 14.104 1.00 66.50 86 ARG A N 1
ATOM 702 C CA . ARG A 1 86 ? -10.376 -8.134 12.852 1.00 66.50 86 ARG A CA 1
ATOM 703 C C . ARG A 1 86 ? -9.436 -7.792 11.709 1.00 66.50 86 ARG A C 1
ATOM 705 O O . ARG A 1 86 ? -8.474 -7.047 11.875 1.00 66.50 86 ARG A O 1
ATOM 712 N N . VAL A 1 87 ? -9.736 -8.327 10.532 1.00 75.31 87 VAL A N 1
ATOM 713 C CA . VAL A 1 87 ? -8.980 -8.013 9.321 1.00 75.31 87 VAL A CA 1
ATOM 714 C C . VAL A 1 87 ? -9.558 -6.757 8.690 1.00 75.31 87 VAL A C 1
ATOM 716 O O . VAL A 1 87 ? -10.745 -6.716 8.373 1.00 75.31 87 VAL A O 1
ATOM 719 N N . TYR A 1 88 ? -8.710 -5.763 8.455 1.00 76.12 88 TYR A N 1
ATOM 720 C CA . TYR A 1 88 ? -9.047 -4.585 7.675 1.00 76.12 88 TYR A CA 1
ATOM 721 C C . TYR A 1 88 ? -8.131 -4.440 6.465 1.00 76.12 88 TYR A C 1
ATOM 723 O O . TYR A 1 88 ? -7.014 -4.955 6.434 1.00 76.12 88 TYR A O 1
ATOM 731 N N . TYR A 1 89 ? -8.625 -3.750 5.441 1.00 80.94 89 TYR A N 1
ATOM 732 C CA . TYR A 1 89 ? -7.879 -3.533 4.207 1.00 80.94 89 TYR A CA 1
ATOM 733 C C . TYR A 1 89 ? -7.472 -2.069 4.076 1.00 80.94 89 TYR A C 1
ATOM 735 O O . TYR A 1 89 ? -8.300 -1.176 4.252 1.00 80.94 89 TYR A O 1
ATOM 743 N N . SER A 1 90 ? -6.217 -1.817 3.714 1.00 80.50 90 SER A N 1
ATOM 744 C CA . SER A 1 90 ? -5.718 -0.476 3.406 1.00 80.50 90 SER A CA 1
ATOM 745 C C . SER A 1 90 ? -5.190 -0.396 1.981 1.00 80.50 90 SER A C 1
ATOM 747 O O . SER A 1 90 ? -4.621 -1.353 1.466 1.00 80.50 90 SER A O 1
ATOM 749 N N . ILE A 1 91 ? -5.369 0.766 1.355 1.00 80.75 91 ILE A N 1
ATOM 750 C CA . ILE A 1 91 ? -4.763 1.089 0.063 1.00 80.75 91 ILE A CA 1
ATOM 751 C C . ILE A 1 91 ? -3.552 1.980 0.368 1.00 80.75 91 ILE A C 1
ATOM 753 O O . ILE A 1 91 ? -3.763 3.152 0.694 1.00 80.75 91 ILE A O 1
ATOM 757 N N . PRO A 1 92 ? -2.309 1.469 0.333 1.00 75.19 92 PRO A N 1
ATOM 758 C CA . PRO A 1 92 ? -1.133 2.324 0.389 1.00 75.19 92 PRO A CA 1
ATOM 759 C C . PRO A 1 92 ? -1.148 3.308 -0.787 1.00 75.19 92 PRO A C 1
ATOM 761 O O . PRO A 1 92 ? -1.434 2.939 -1.927 1.00 75.19 92 PRO A O 1
ATOM 764 N N . VAL A 1 93 ? -0.867 4.577 -0.494 1.00 76.12 93 VAL A N 1
ATOM 765 C CA . VAL A 1 93 ? -0.801 5.648 -1.493 1.00 76.12 93 VAL A CA 1
ATOM 766 C C . VAL A 1 93 ? 0.644 6.106 -1.599 1.00 76.12 93 VAL A C 1
ATOM 768 O O . VAL A 1 93 ? 1.186 6.694 -0.666 1.00 76.12 93 VAL A O 1
ATOM 771 N N . TYR A 1 94 ? 1.245 5.836 -2.749 1.00 77.81 94 TYR A N 1
ATOM 772 C CA . TYR A 1 94 ? 2.578 6.293 -3.133 1.00 77.81 94 TYR A CA 1
ATOM 773 C C . TYR A 1 94 ? 2.475 7.461 -4.125 1.00 77.81 94 TYR A C 1
ATOM 775 O O . TYR A 1 94 ? 1.406 7.648 -4.718 1.00 77.81 94 TYR A O 1
ATOM 783 N N . PRO A 1 95 ? 3.553 8.234 -4.360 1.00 73.56 95 PRO A N 1
ATOM 784 C CA . PRO A 1 95 ? 3.553 9.307 -5.358 1.00 73.56 95 PRO A CA 1
ATOM 785 C C . PRO A 1 95 ? 3.065 8.869 -6.749 1.00 73.56 95 PRO A C 1
ATOM 787 O O . PRO A 1 95 ? 2.409 9.639 -7.444 1.00 73.56 95 PRO A O 1
ATOM 790 N N . GLU A 1 96 ? 3.327 7.618 -7.129 1.00 78.12 96 GLU A N 1
ATOM 791 C CA . GLU A 1 96 ? 2.981 7.012 -8.420 1.00 78.12 96 GLU A CA 1
ATOM 792 C C . GLU A 1 96 ? 1.534 6.507 -8.502 1.00 78.12 96 GLU A C 1
ATOM 794 O O . GLU A 1 96 ? 1.049 6.151 -9.581 1.00 78.12 96 GLU A O 1
ATOM 799 N N . THR A 1 97 ? 0.832 6.468 -7.366 1.00 77.19 97 THR A N 1
ATOM 800 C CA . THR A 1 97 ? -0.542 5.965 -7.279 1.00 77.19 97 THR A CA 1
ATOM 801 C C . THR A 1 97 ? -1.492 6.893 -8.033 1.00 77.19 97 THR A C 1
ATOM 803 O O . THR A 1 97 ? -1.480 8.110 -7.845 1.00 77.19 97 THR A O 1
ATOM 806 N N . THR A 1 98 ? -2.335 6.324 -8.898 1.00 78.00 98 THR A N 1
ATOM 807 C CA . THR A 1 98 ? -3.346 7.077 -9.656 1.00 78.00 98 THR A CA 1
ATOM 808 C C . THR A 1 98 ? -4.738 6.954 -9.035 1.00 78.00 98 THR A C 1
ATOM 810 O O . THR A 1 98 ? -5.045 5.988 -8.330 1.00 78.00 98 THR A O 1
ATOM 813 N N . ASP A 1 99 ? -5.630 7.891 -9.363 1.00 78.88 99 ASP A N 1
ATOM 814 C CA . ASP A 1 99 ? -7.036 7.835 -8.942 1.00 78.88 99 ASP A CA 1
ATOM 815 C C . ASP A 1 99 ? -7.750 6.566 -9.443 1.00 78.88 99 ASP A C 1
ATOM 817 O O . ASP A 1 99 ? -8.626 6.028 -8.762 1.00 78.88 99 ASP A O 1
ATOM 821 N N . GLU A 1 100 ? -7.374 6.056 -10.619 1.00 78.38 100 GLU A N 1
ATOM 822 C CA . GLU A 1 100 ? -7.894 4.793 -11.157 1.00 78.38 100 GLU A CA 1
ATOM 823 C C . GLU A 1 100 ? -7.442 3.597 -10.311 1.00 78.38 100 GLU A C 1
ATOM 825 O O . GLU A 1 100 ? -8.269 2.732 -10.005 1.00 78.38 100 GLU A O 1
ATOM 830 N N . ASN A 1 101 ? -6.179 3.579 -9.854 1.00 77.06 101 ASN A N 1
ATOM 831 C CA . ASN A 1 101 ? -5.691 2.542 -8.940 1.00 77.06 101 ASN A CA 1
ATOM 832 C C . AS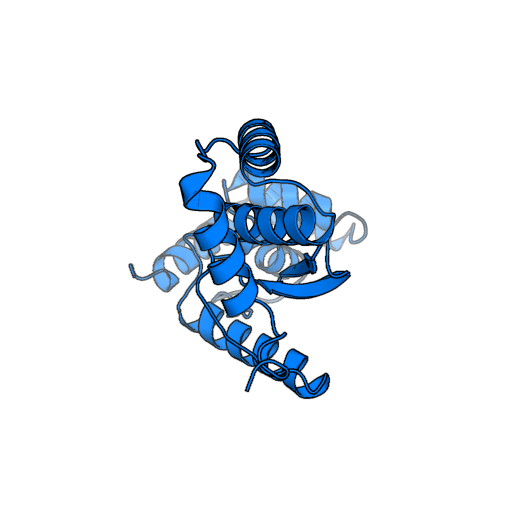N A 1 101 ? -6.509 2.547 -7.644 1.00 77.06 101 ASN A C 1
ATOM 834 O O . ASN A 1 101 ? -6.988 1.493 -7.230 1.00 77.06 101 ASN A O 1
ATOM 838 N N . ILE A 1 102 ? -6.734 3.728 -7.056 1.00 78.75 102 ILE A N 1
ATOM 839 C CA . ILE A 1 102 ? -7.507 3.877 -5.814 1.00 78.75 102 ILE A CA 1
ATOM 840 C C . ILE A 1 102 ? -8.951 3.400 -6.013 1.00 78.75 102 ILE A C 1
ATOM 842 O O . ILE A 1 102 ? -9.453 2.616 -5.208 1.00 78.75 102 ILE A O 1
ATOM 846 N N . LYS A 1 103 ? -9.626 3.826 -7.091 1.00 80.75 103 LYS A N 1
ATOM 847 C CA . LYS A 1 103 ? -11.011 3.417 -7.393 1.00 80.75 103 LYS A CA 1
ATOM 848 C C . LYS A 1 103 ? -11.133 1.905 -7.590 1.00 80.75 103 LYS A C 1
ATOM 850 O O . LYS A 1 103 ? -12.057 1.291 -7.054 1.00 80.75 103 LYS A O 1
ATOM 855 N N . SER A 1 104 ? -10.199 1.309 -8.330 1.00 81.56 104 SER A N 1
ATOM 856 C CA . SER A 1 104 ? -10.125 -0.139 -8.542 1.00 81.56 104 SER A CA 1
ATOM 857 C C . SER A 1 104 ? -9.984 -0.891 -7.215 1.00 81.56 104 SER A C 1
ATOM 859 O O . SER A 1 104 ? -10.773 -1.792 -6.919 1.00 81.56 104 SER A O 1
ATOM 861 N N . SER A 1 105 ? -9.022 -0.493 -6.382 1.00 83.81 105 SER A N 1
ATOM 862 C CA . SER A 1 105 ? -8.759 -1.147 -5.097 1.00 83.81 105 SER A CA 1
ATOM 863 C C . SER A 1 105 ? -9.909 -0.962 -4.118 1.00 83.81 105 SER A C 1
ATOM 865 O O . SER A 1 105 ? -10.330 -1.922 -3.480 1.00 83.81 105 SER A O 1
ATOM 867 N N . ALA A 1 106 ? -10.510 0.228 -4.067 1.00 82.62 106 ALA A N 1
ATOM 868 C CA . ALA A 1 106 ? -11.697 0.484 -3.259 1.00 82.62 106 ALA A CA 1
ATOM 869 C C . ALA A 1 106 ? -12.875 -0.420 -3.663 1.00 82.62 106 ALA A C 1
ATOM 871 O O . ALA A 1 106 ? -13.591 -0.924 -2.796 1.00 82.62 106 ALA A O 1
ATOM 872 N N . LYS A 1 107 ? -13.066 -0.679 -4.966 1.00 83.56 107 LYS A N 1
ATOM 873 C CA . LYS A 1 107 ? -14.094 -1.610 -5.462 1.00 83.56 107 LYS A CA 1
ATOM 874 C C . LYS A 1 107 ? -13.825 -3.050 -5.012 1.00 83.56 107 LYS A C 1
ATOM 876 O O . LYS A 1 107 ? -14.759 -3.737 -4.600 1.00 83.56 107 LYS A O 1
ATOM 881 N N . LEU A 1 108 ? -12.569 -3.496 -5.055 1.00 83.62 108 LEU A N 1
ATOM 882 C CA . LEU A 1 108 ? -12.163 -4.822 -4.574 1.00 83.62 108 LEU A CA 1
ATOM 883 C C . LEU A 1 108 ? -12.346 -4.966 -3.059 1.00 83.62 108 LEU A C 1
ATOM 885 O O . LEU A 1 108 ? -12.899 -5.967 -2.611 1.00 83.62 108 LEU A O 1
ATOM 889 N N . ILE A 1 109 ? -11.952 -3.957 -2.279 1.00 83.31 109 ILE A N 1
ATOM 890 C CA . ILE A 1 109 ? -12.157 -3.931 -0.826 1.00 83.31 109 ILE A CA 1
ATOM 891 C C . ILE A 1 109 ? -13.656 -4.026 -0.505 1.00 83.31 109 ILE A C 1
ATOM 893 O O . ILE A 1 109 ? -14.059 -4.894 0.264 1.00 83.31 109 ILE A O 1
ATOM 897 N N . ARG A 1 110 ? -14.499 -3.217 -1.167 1.00 82.69 110 ARG A N 1
ATOM 898 C CA . ARG A 1 110 ? -15.970 -3.288 -1.047 1.00 82.69 110 ARG A CA 1
ATOM 899 C C . ARG A 1 110 ? -16.528 -4.675 -1.309 1.00 82.69 110 ARG A C 1
ATOM 901 O O . ARG A 1 110 ? -17.381 -5.133 -0.555 1.00 82.69 110 ARG A O 1
ATOM 908 N N . LYS A 1 111 ? -16.034 -5.351 -2.344 1.00 84.12 111 LYS A N 1
ATOM 909 C CA . LYS A 1 111 ? -16.441 -6.723 -2.647 1.00 84.12 111 LYS A CA 1
ATOM 910 C C . LYS A 1 111 ? -16.084 -7.681 -1.500 1.00 84.12 111 LYS A C 1
ATOM 912 O O . LYS A 1 111 ? -16.962 -8.410 -1.056 1.00 84.12 111 LYS A O 1
ATOM 917 N N . ARG A 1 112 ? -14.853 -7.616 -0.976 1.00 82.94 112 ARG A N 1
ATOM 918 C CA . ARG A 1 112 ? -14.376 -8.501 0.107 1.00 82.94 112 ARG A CA 1
ATOM 919 C C . ARG A 1 112 ? -15.172 -8.364 1.405 1.00 82.94 112 ARG A C 1
ATOM 921 O O . ARG A 1 112 ? -15.489 -9.369 2.026 1.00 82.94 112 ARG A O 1
ATOM 928 N N . TYR A 1 113 ? -15.505 -7.144 1.821 1.00 78.81 113 TYR A N 1
ATOM 929 C CA . TYR A 1 113 ? -16.332 -6.952 3.020 1.00 78.81 113 TYR A CA 1
ATOM 930 C C . TYR A 1 113 ? -17.788 -7.367 2.792 1.00 78.81 113 TYR A C 1
ATOM 932 O O . TYR A 1 113 ? -18.378 -8.004 3.660 1.00 78.81 113 TYR A O 1
ATOM 940 N N . LYS A 1 114 ? -18.351 -7.099 1.602 1.00 80.81 114 LYS A N 1
ATOM 941 C CA . LYS A 1 114 ? -19.702 -7.562 1.253 1.00 80.81 114 LYS A CA 1
ATOM 942 C C . LYS A 1 114 ? -19.810 -9.088 1.311 1.00 80.81 114 LYS A C 1
ATOM 944 O O . LYS A 1 114 ? -20.801 -9.604 1.812 1.00 80.81 114 LYS A O 1
ATOM 949 N N . GLU A 1 115 ? -18.791 -9.803 0.838 1.00 83.50 115 GLU A N 1
ATOM 950 C CA . GLU A 1 115 ? -18.707 -11.270 0.931 1.00 83.50 115 GLU A CA 1
ATOM 951 C C . GLU A 1 115 ? -18.668 -11.781 2.383 1.00 83.50 115 GLU A C 1
ATOM 953 O O . GLU A 1 115 ? -19.052 -12.918 2.635 1.00 83.50 115 GLU A O 1
ATOM 958 N N . ARG A 1 116 ? -18.255 -10.942 3.341 1.00 76.00 116 ARG A N 1
ATOM 959 C CA . ARG A 1 116 ? -18.226 -11.247 4.781 1.00 76.00 116 ARG A CA 1
ATOM 960 C C . ARG A 1 116 ? -19.469 -10.777 5.540 1.00 76.00 116 ARG A C 1
ATOM 962 O O . ARG A 1 116 ? -19.540 -10.971 6.747 1.00 76.00 116 ARG A O 1
ATOM 969 N N . GLY A 1 117 ? -20.436 -10.157 4.860 1.00 71.38 117 GLY A N 1
ATOM 970 C CA . GLY A 1 117 ? -21.611 -9.565 5.508 1.00 71.38 117 GLY A CA 1
ATOM 971 C C . GLY A 1 117 ? -21.289 -8.337 6.366 1.00 71.38 117 GLY A C 1
ATOM 972 O O . GLY A 1 117 ? -22.082 -7.962 7.220 1.00 71.38 117 GLY A O 1
ATOM 973 N N . GLU A 1 118 ? -20.132 -7.711 6.153 1.00 70.31 118 GLU A N 1
ATOM 974 C CA . GLU A 1 118 ? -19.682 -6.545 6.910 1.00 70.31 118 GLU A CA 1
ATOM 975 C C . GLU A 1 118 ? -19.960 -5.252 6.126 1.00 70.31 118 GLU A C 1
ATOM 977 O O . GLU A 1 118 ? -19.704 -5.164 4.919 1.00 70.31 118 GLU A O 1
ATOM 982 N N . ASN A 1 119 ? -20.457 -4.221 6.815 1.00 62.91 119 ASN A N 1
ATOM 983 C CA . ASN A 1 119 ? -20.594 -2.879 6.249 1.00 62.91 119 ASN A CA 1
ATOM 984 C C . ASN A 1 119 ? -19.237 -2.166 6.220 1.00 62.91 119 ASN A C 1
ATOM 986 O O . ASN A 1 119 ? -18.443 -2.273 7.149 1.00 62.91 119 ASN A O 1
ATOM 990 N N . ILE A 1 120 ? -18.975 -1.409 5.152 1.00 64.06 120 ILE A N 1
ATOM 991 C CA . ILE A 1 120 ? -17.753 -0.612 5.024 1.00 64.06 120 ILE A CA 1
ATOM 992 C C . ILE A 1 120 ? -18.033 0.853 5.297 1.00 64.06 120 ILE A C 1
ATOM 994 O O . ILE A 1 120 ? -18.899 1.444 4.654 1.00 64.06 120 ILE A O 1
ATOM 998 N N . ASP A 1 121 ? -17.134 1.464 6.065 1.00 58.88 121 ASP A N 1
ATOM 999 C CA . ASP A 1 121 ? -16.874 2.894 5.984 1.00 58.88 121 ASP A CA 1
ATOM 1000 C C . ASP A 1 121 ? -15.458 3.154 5.422 1.00 58.88 121 ASP A C 1
ATOM 1002 O O . ASP A 1 121 ? -14.445 2.907 6.080 1.00 58.88 121 ASP A O 1
ATOM 1006 N N . LEU A 1 122 ? -15.366 3.588 4.154 1.00 56.97 122 LEU A N 1
ATOM 1007 C CA . LEU A 1 122 ? -14.083 3.919 3.519 1.00 56.97 122 LEU A CA 1
ATOM 1008 C C . LEU A 1 122 ? -13.671 5.323 3.959 1.00 56.97 122 LEU A C 1
ATOM 1010 O O . LEU A 1 122 ? -14.051 6.311 3.331 1.00 56.97 122 LEU A O 1
ATOM 1014 N N . ARG A 1 123 ? -12.850 5.415 5.003 1.00 57.72 123 ARG A N 1
ATOM 1015 C CA . ARG A 1 123 ? -12.318 6.693 5.489 1.00 57.72 123 ARG A CA 1
ATOM 1016 C C . ARG A 1 123 ? -10.832 6.817 5.162 1.00 57.72 123 ARG A C 1
ATOM 1018 O O . ARG A 1 123 ? -10.081 5.850 5.269 1.00 57.72 123 ARG A O 1
ATOM 1025 N N . LYS A 1 124 ? -10.378 8.023 4.802 1.00 53.41 124 LYS A N 1
ATOM 1026 C CA . LYS A 1 124 ? -8.941 8.336 4.820 1.00 53.41 124 LYS A CA 1
ATOM 1027 C C . LYS A 1 1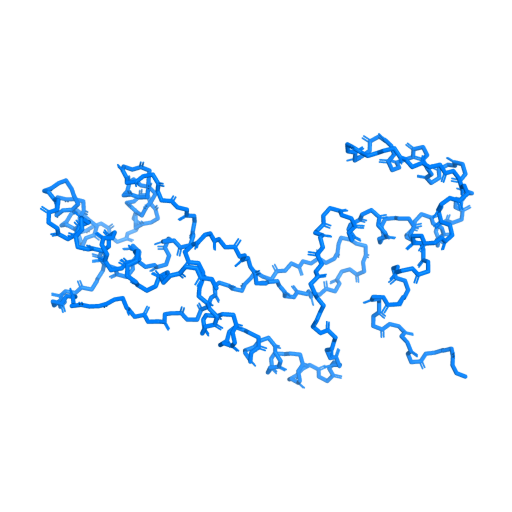24 ? -8.493 8.312 6.277 1.00 53.41 124 LYS A C 1
ATOM 1029 O O . LYS A 1 124 ? -8.916 9.160 7.058 1.00 53.41 124 LYS A O 1
ATOM 1034 N N . SER A 1 125 ? -7.672 7.337 6.644 1.00 57.47 125 SER A N 1
ATOM 1035 C CA . SER A 1 125 ? -7.117 7.241 7.987 1.00 57.47 125 SER A CA 1
ATOM 1036 C C . SER A 1 125 ? -5.633 7.597 7.952 1.00 57.47 125 SER A C 1
ATOM 1038 O O . SER A 1 125 ? -4.891 7.174 7.066 1.00 57.47 125 SER A O 1
ATOM 1040 N N . ASN A 1 126 ? -5.196 8.415 8.906 1.00 66.94 126 ASN A N 1
ATOM 1041 C CA . ASN A 1 126 ? -3.785 8.454 9.260 1.00 66.94 126 ASN A CA 1
ATOM 1042 C C . ASN A 1 126 ? -3.537 7.216 10.132 1.00 66.94 126 ASN A C 1
ATOM 1044 O O . ASN A 1 126 ? -4.183 7.076 11.175 1.00 66.94 126 ASN A O 1
ATOM 1048 N N . ALA A 1 127 ? -2.676 6.307 9.668 1.00 66.88 127 ALA A N 1
ATOM 1049 C CA . ALA A 1 127 ? -2.451 5.013 10.306 1.00 66.88 127 ALA A CA 1
ATOM 1050 C C . ALA A 1 127 ? -2.007 5.168 11.768 1.00 66.88 127 ALA A C 1
ATOM 1052 O O . ALA A 1 127 ? -2.672 4.614 12.636 1.00 66.88 127 ALA A O 1
ATOM 1053 N N . LYS A 1 128 ? -0.994 6.008 12.037 1.00 72.19 128 LYS A N 1
ATOM 1054 C CA . LYS A 1 128 ? -0.474 6.252 13.396 1.00 72.19 128 LYS A CA 1
ATOM 1055 C C . LYS A 1 128 ? -1.550 6.808 14.328 1.00 72.19 128 LYS A C 1
ATOM 1057 O O . LYS A 1 128 ? -1.785 6.285 15.407 1.00 72.19 128 LYS A O 1
ATOM 1062 N N . LYS A 1 129 ? -2.289 7.817 13.862 1.00 78.88 129 LYS A N 1
ATOM 1063 C CA . LYS A 1 129 ? -3.369 8.428 14.651 1.00 78.88 129 LYS A CA 1
ATOM 1064 C C . LYS A 1 129 ? -4.513 7.454 14.931 1.00 78.88 129 LYS A C 1
ATOM 1066 O O . LYS A 1 129 ? -5.126 7.490 15.987 1.00 78.88 129 LYS A O 1
ATOM 1071 N N . THR A 1 130 ? -4.819 6.587 13.972 1.00 78.12 130 THR A N 1
ATOM 1072 C CA . THR A 1 130 ? -5.873 5.576 14.126 1.00 78.12 130 THR A CA 1
ATOM 1073 C C . THR A 1 130 ? -5.440 4.472 15.085 1.00 78.12 130 THR A C 1
ATOM 1075 O O . THR A 1 130 ? -6.254 4.004 15.869 1.00 78.12 130 THR A O 1
ATOM 1078 N N . GLU A 1 131 ? -4.164 4.100 15.064 1.00 79.81 131 GLU A N 1
ATOM 1079 C CA . GLU A 1 131 ? -3.568 3.164 16.014 1.00 79.81 131 GLU A CA 1
ATOM 1080 C C . GLU A 1 131 ? -3.603 3.711 17.447 1.00 79.81 131 GLU A C 1
ATOM 1082 O O . GLU A 1 131 ? -4.098 3.022 18.336 1.00 79.81 131 GLU A O 1
ATOM 1087 N N . ALA A 1 132 ? -3.212 4.974 17.654 1.00 86.38 132 ALA A N 1
ATOM 1088 C CA . ALA A 1 132 ? -3.310 5.642 18.954 1.00 86.38 132 ALA A CA 1
ATOM 1089 C C . ALA A 1 132 ? -4.759 5.711 19.472 1.00 86.38 132 ALA A C 1
ATOM 1091 O O . ALA A 1 132 ? -5.026 5.421 20.636 1.00 86.38 132 ALA A O 1
ATOM 1092 N N . GLU A 1 133 ? -5.723 6.031 18.601 1.00 89.06 133 GLU A N 1
ATOM 1093 C CA . GLU A 1 133 ? -7.149 6.032 18.951 1.00 89.06 133 GLU A CA 1
ATOM 1094 C C . GLU A 1 133 ? -7.646 4.642 19.399 1.00 89.06 133 GLU A C 1
ATOM 1096 O O . GLU A 1 133 ? -8.305 4.527 20.435 1.00 89.06 133 GLU A O 1
ATOM 1101 N N . PHE A 1 134 ? -7.325 3.573 18.661 1.00 85.00 134 PHE A N 1
ATOM 1102 C CA . PHE A 1 134 ? -7.730 2.212 19.038 1.00 85.00 134 PHE A CA 1
ATOM 1103 C C . PHE A 1 134 ? -6.990 1.688 20.275 1.00 85.00 134 PHE A C 1
ATOM 1105 O O . PHE A 1 134 ? -7.597 0.988 21.088 1.00 85.00 134 PHE A O 1
ATOM 1112 N N . MET A 1 135 ? -5.721 2.057 20.466 1.00 87.06 135 MET A N 1
ATOM 1113 C CA . MET A 1 135 ? -4.977 1.740 21.684 1.00 87.06 135 MET A CA 1
ATOM 1114 C C . MET A 1 135 ? -5.610 2.419 22.906 1.00 87.06 135 MET A C 1
ATOM 1116 O O . MET A 1 135 ? -5.817 1.761 23.925 1.00 87.06 135 MET A O 1
ATOM 1120 N N . ALA A 1 136 ? -6.014 3.690 22.786 1.00 90.25 136 ALA A N 1
ATOM 1121 C CA . ALA A 1 136 ? -6.732 4.404 23.841 1.00 90.25 136 ALA A CA 1
ATOM 1122 C C . ALA A 1 136 ? -8.032 3.686 24.240 1.00 90.25 136 ALA A C 1
ATOM 1124 O O . ALA A 1 136 ? -8.291 3.484 25.426 1.00 90.25 136 ALA A O 1
ATOM 1125 N N . LEU A 1 137 ? -8.823 3.247 23.252 1.00 90.25 137 LEU A N 1
ATOM 1126 C CA . LEU A 1 137 ? -10.041 2.466 23.488 1.00 90.25 137 LEU A CA 1
ATOM 1127 C C . LEU A 1 137 ? -9.741 1.132 24.189 1.00 90.25 137 LEU A C 1
ATOM 1129 O O . LEU A 1 137 ? -10.422 0.793 25.152 1.00 90.25 137 LEU A O 1
ATOM 1133 N N . SER A 1 138 ? -8.712 0.397 23.759 1.00 83.94 138 SER A N 1
ATOM 1134 C CA . SER A 1 138 ? -8.342 -0.886 24.372 1.00 83.94 138 SER A CA 1
ATOM 1135 C C . SER A 1 138 ? -7.923 -0.747 25.835 1.00 83.94 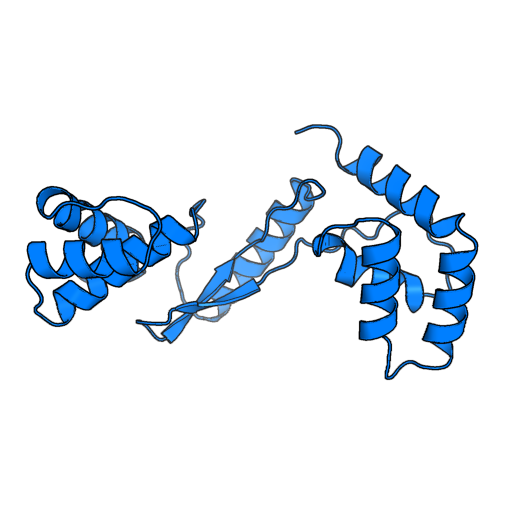138 SER A C 1
ATOM 1137 O O . SER A 1 138 ? -8.272 -1.590 26.657 1.00 83.94 138 SER A O 1
ATOM 1139 N N . LEU A 1 139 ? -7.144 0.285 26.160 1.00 90.44 139 LEU A N 1
ATOM 1140 C CA . LEU A 1 139 ? -6.675 0.525 27.524 1.00 90.44 139 LEU A CA 1
ATOM 1141 C C . LEU A 1 139 ? -7.827 0.972 28.433 1.00 90.44 139 LEU A C 1
ATOM 1143 O O . LEU A 1 139 ? -7.887 0.557 29.588 1.00 90.44 139 LEU A O 1
ATOM 1147 N N . TYR A 1 140 ? -8.768 1.748 27.892 1.00 91.94 140 TYR A N 1
ATOM 1148 C CA . TYR A 1 140 ? -10.001 2.107 28.587 1.00 91.94 140 TYR A CA 1
ATOM 1149 C C . TYR A 1 140 ? -10.881 0.881 28.874 1.00 91.94 140 TYR A C 1
ATOM 1151 O O . TYR A 1 140 ? -11.339 0.706 29.999 1.00 91.94 140 TYR A O 1
ATOM 1159 N N . GLU A 1 141 ? -11.062 -0.018 27.898 1.00 86.94 141 GLU A N 1
ATOM 1160 C CA . GLU A 1 141 ? -11.784 -1.289 28.094 1.00 86.94 141 GLU A CA 1
ATOM 1161 C C . GLU A 1 141 ? -11.095 -2.212 29.113 1.00 86.94 141 GLU A C 1
ATOM 1163 O O . GLU A 1 141 ? -11.764 -2.983 29.798 1.00 86.94 141 GLU A O 1
ATOM 1168 N N . ALA A 1 142 ? -9.771 -2.104 29.255 1.00 88.00 142 ALA A N 1
ATOM 1169 C CA . ALA A 1 142 ? -8.992 -2.795 30.281 1.00 88.00 142 ALA A CA 1
ATOM 1170 C C . ALA A 1 142 ? -9.059 -2.126 31.672 1.00 88.00 142 ALA A C 1
ATOM 1172 O O . ALA A 1 142 ? -8.420 -2.607 32.607 1.00 88.00 142 ALA A O 1
ATOM 1173 N N . GLY A 1 143 ? -9.814 -1.032 31.822 1.00 91.06 143 GLY A N 1
ATOM 1174 C CA . GLY A 1 143 ? -10.043 -0.345 33.095 1.00 91.06 143 GLY A CA 1
ATOM 1175 C C . GLY A 1 143 ? -8.998 0.707 33.470 1.00 91.06 143 GLY A C 1
ATOM 1176 O O . GLY A 1 143 ? -9.013 1.169 34.610 1.00 91.06 143 GLY A O 1
ATOM 1177 N N . LYS A 1 144 ? -8.103 1.100 32.552 1.00 93.69 144 LYS A N 1
ATOM 1178 C CA . LYS A 1 144 ? -7.134 2.176 32.815 1.00 93.69 144 LYS A CA 1
ATOM 1179 C C . LYS A 1 144 ? -7.808 3.544 32.867 1.00 93.69 144 LYS A C 1
ATOM 1181 O O . LYS A 1 144 ? -8.733 3.822 32.099 1.00 93.69 144 LYS A O 1
ATOM 1186 N N . ASN A 1 145 ? -7.309 4.418 33.738 1.00 95.44 145 ASN A N 1
ATOM 1187 C CA . ASN A 1 145 ? -7.750 5.813 33.787 1.00 95.44 145 ASN A CA 1
ATOM 1188 C C . ASN A 1 145 ? -7.104 6.654 32.667 1.00 95.44 145 ASN A C 1
ATOM 1190 O O . ASN A 1 145 ? -6.199 6.209 31.959 1.00 95.44 145 ASN A O 1
ATOM 1194 N N . TYR A 1 146 ? -7.585 7.882 32.468 1.00 96.44 146 TYR A N 1
ATOM 1195 C CA . TYR A 1 146 ? -7.131 8.718 31.355 1.00 96.44 146 TYR A CA 1
ATOM 1196 C C . TYR A 1 146 ? -5.679 9.194 31.501 1.00 96.44 146 TYR A C 1
ATOM 1198 O O . TYR A 1 146 ? -5.003 9.334 30.480 1.00 96.44 146 TYR A O 1
ATOM 1206 N N . GLU A 1 147 ? -5.170 9.402 32.721 1.00 95.44 147 GLU A N 1
ATOM 1207 C CA . GLU A 1 147 ? -3.752 9.714 32.930 1.00 95.44 147 GLU A CA 1
ATOM 1208 C C . GLU A 1 147 ? -2.847 8.543 32.521 1.00 95.44 147 GLU A C 1
ATOM 1210 O O . GLU A 1 147 ? -1.858 8.735 31.812 1.00 95.44 147 GLU A O 1
ATOM 1215 N N . GLU A 1 148 ? -3.209 7.320 32.909 1.00 94.81 148 GLU A N 1
ATOM 1216 C CA . GLU A 1 148 ? -2.484 6.098 32.557 1.00 94.81 148 GLU A CA 1
ATOM 1217 C C . GLU A 1 148 ? -2.488 5.851 31.048 1.00 94.81 148 GLU A C 1
ATOM 1219 O O . GLU A 1 148 ? -1.469 5.459 30.479 1.00 94.81 148 GLU A O 1
ATOM 1224 N N . ILE A 1 149 ? -3.624 6.090 30.386 1.00 94.12 149 ILE A N 1
ATOM 1225 C CA . ILE A 1 149 ? -3.738 5.951 28.931 1.00 94.12 149 ILE A CA 1
ATOM 1226 C C . ILE A 1 149 ? -2.832 6.965 28.231 1.00 94.12 149 ILE A C 1
ATOM 1228 O O . ILE A 1 149 ? -2.062 6.577 27.356 1.00 94.12 149 ILE A O 1
ATOM 1232 N N . ALA A 1 150 ? -2.878 8.239 28.629 1.00 93.75 150 ALA A N 1
ATOM 1233 C CA . ALA A 1 150 ? -2.013 9.273 28.064 1.00 93.75 150 ALA A CA 1
ATOM 1234 C C . ALA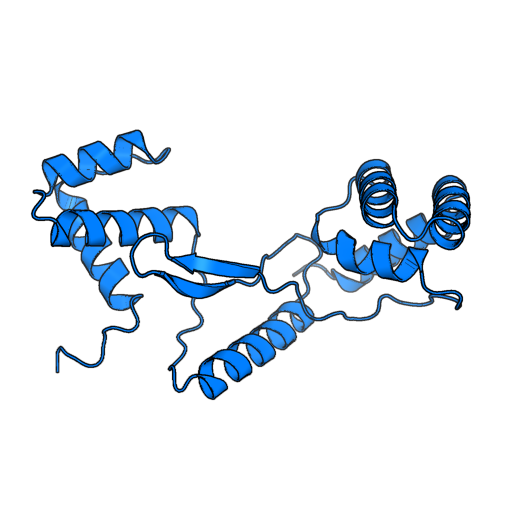 A 1 150 ? -0.525 8.930 28.243 1.00 93.75 150 ALA A C 1
ATOM 1236 O O . ALA A 1 150 ? 0.252 9.068 27.301 1.00 93.75 150 ALA A O 1
ATOM 1237 N N . GLY A 1 151 ? -0.143 8.413 29.416 1.00 92.62 151 GLY A N 1
ATOM 1238 C CA . GLY A 1 151 ? 1.217 7.944 29.684 1.00 92.62 151 GLY A CA 1
ATOM 1239 C C . GLY A 1 151 ? 1.678 6.853 28.714 1.00 92.62 151 GLY A C 1
ATOM 1240 O O . GLY A 1 151 ? 2.761 6.969 28.147 1.00 92.62 151 GLY A O 1
ATOM 1241 N N . VAL A 1 152 ? 0.842 5.837 28.472 1.00 92.75 152 VAL A N 1
ATOM 1242 C CA . VAL A 1 152 ? 1.161 4.750 27.526 1.00 92.75 152 VAL A CA 1
ATOM 1243 C C . VAL A 1 152 ? 1.244 5.261 26.086 1.00 92.75 152 VAL A C 1
ATOM 1245 O O . VAL A 1 152 ? 2.156 4.890 25.353 1.00 92.75 152 VAL A O 1
ATOM 1248 N N . LEU A 1 153 ? 0.330 6.138 25.663 1.00 91.38 153 LEU A N 1
ATOM 1249 C CA . LEU A 1 153 ? 0.374 6.682 24.304 1.00 91.38 153 LEU A CA 1
ATOM 1250 C C . LEU A 1 153 ? 1.634 7.530 24.073 1.00 91.38 153 LEU A C 1
ATOM 1252 O O . LEU A 1 153 ? 2.268 7.399 23.033 1.00 91.38 153 LEU A O 1
ATOM 1256 N N . ASN A 1 154 ? 2.045 8.335 25.055 1.00 91.56 154 ASN A N 1
ATOM 1257 C CA . ASN A 1 154 ? 3.272 9.133 24.967 1.00 91.56 154 ASN A CA 1
ATOM 1258 C C . ASN A 1 154 ? 4.551 8.283 24.911 1.00 91.56 154 ASN A C 1
ATOM 1260 O O . ASN A 1 154 ? 5.565 8.756 24.407 1.00 91.56 154 ASN A O 1
ATOM 1264 N N . SER A 1 155 ? 4.535 7.055 25.446 1.00 89.06 155 SER A N 1
ATOM 1265 C CA . SER A 1 155 ? 5.674 6.136 25.325 1.00 89.06 155 SER A CA 1
ATOM 1266 C C . SER A 1 155 ? 5.715 5.384 23.994 1.00 89.06 155 SER A C 1
ATOM 1268 O O . SER A 1 155 ? 6.793 4.992 23.560 1.00 89.06 155 SER A O 1
ATOM 1270 N N . GLU A 1 156 ? 4.562 5.170 23.358 1.00 84.75 156 GLU A N 1
ATOM 1271 C CA . GLU A 1 156 ? 4.431 4.350 22.142 1.00 84.75 156 GLU A CA 1
ATOM 1272 C C . GLU A 1 156 ? 4.433 5.182 20.846 1.00 84.75 156 GLU A C 1
ATOM 1274 O O . GLU A 1 156 ? 4.759 4.669 19.774 1.00 84.75 156 GLU A O 1
ATOM 1279 N N . PHE A 1 157 ? 4.080 6.469 20.914 1.00 84.38 157 PHE A N 1
ATOM 1280 C CA . PHE A 1 157 ? 3.923 7.342 19.749 1.00 84.38 157 PHE A CA 1
ATOM 1281 C C . PHE A 1 157 ? 4.722 8.648 19.899 1.00 84.38 157 PHE A C 1
ATOM 1283 O O . PHE A 1 157 ? 4.759 9.244 20.969 1.00 84.38 157 PHE A O 1
ATOM 1290 N N . ASP A 1 158 ? 5.276 9.159 18.792 1.00 79.31 158 ASP A N 1
ATOM 1291 C CA . ASP A 1 158 ? 5.992 10.453 18.721 1.00 79.31 158 ASP A CA 1
ATOM 1292 C C . ASP A 1 158 ? 5.050 11.687 18.777 1.00 79.31 158 ASP A C 1
ATOM 1294 O O . ASP A 1 158 ? 5.295 12.708 18.131 1.00 79.31 158 ASP A O 1
ATOM 1298 N N . GLU A 1 159 ? 3.924 11.593 19.486 1.00 82.06 159 GLU A N 1
ATOM 1299 C CA . GLU A 1 159 ? 2.937 12.664 19.670 1.00 82.06 159 GLU A CA 1
ATOM 1300 C C . GLU A 1 159 ? 2.669 12.859 21.167 1.00 82.06 159 GLU A C 1
ATOM 1302 O O . GLU A 1 159 ? 2.707 11.909 21.943 1.00 82.06 159 GLU A O 1
ATOM 1307 N N . THR A 1 160 ? 2.386 14.098 21.580 1.00 88.38 160 THR A N 1
ATOM 1308 C CA . THR A 1 160 ? 2.005 14.390 22.966 1.00 88.38 160 THR A CA 1
ATOM 1309 C C . THR A 1 160 ? 0.496 14.261 23.137 1.00 88.38 160 THR A C 1
ATOM 1311 O O . THR A 1 160 ? -0.265 14.977 22.492 1.00 88.38 160 THR A O 1
ATOM 1314 N N . TYR A 1 161 ? 0.089 13.385 24.047 1.00 89.62 161 TYR A N 1
ATOM 1315 C CA . TYR A 1 161 ? -1.281 13.143 24.473 1.00 89.62 161 TYR A CA 1
ATOM 1316 C C . TYR A 1 161 ? -1.448 13.551 25.935 1.00 89.62 161 TYR A C 1
ATOM 1318 O O . TYR A 1 161 ? -0.635 13.191 26.792 1.00 89.62 161 TYR A O 1
ATOM 1326 N N . ILE A 1 162 ? -2.528 14.269 26.237 1.00 92.94 162 ILE A N 1
ATOM 1327 C CA . ILE A 1 162 ? -2.907 14.623 27.612 1.00 92.94 162 ILE A CA 1
ATOM 1328 C C . ILE A 1 162 ? -4.234 13.966 28.007 1.00 92.94 162 ILE A C 1
ATOM 1330 O O . ILE A 1 162 ? -5.077 13.671 27.161 1.00 92.94 162 ILE A O 1
ATOM 1334 N N . ALA A 1 163 ? -4.441 13.748 29.311 1.00 91.44 163 ALA A N 1
ATOM 1335 C CA . ALA A 1 163 ? -5.593 13.011 29.847 1.00 91.44 163 ALA A CA 1
ATOM 1336 C C . ALA A 1 163 ? -6.956 13.548 29.357 1.00 91.44 163 ALA A C 1
ATOM 1338 O O . ALA A 1 163 ? -7.879 12.779 29.095 1.00 91.44 163 ALA A O 1
ATOM 1339 N N . THR A 1 164 ? -7.077 14.864 29.164 1.00 92.56 164 THR A N 1
ATOM 1340 C CA . THR A 1 164 ? -8.307 15.520 28.690 1.00 92.56 164 THR A CA 1
ATOM 1341 C C . THR A 1 164 ? -8.644 15.217 27.225 1.00 92.56 164 THR A C 1
ATOM 1343 O O . THR A 1 164 ? -9.797 15.360 26.820 1.00 92.56 164 THR A O 1
ATOM 1346 N N . GLU A 1 165 ? -7.679 14.760 26.425 1.00 89.81 165 GLU A N 1
ATOM 1347 C CA . GLU A 1 165 ? -7.869 14.404 25.012 1.00 89.81 165 GLU A CA 1
ATOM 1348 C C . GLU A 1 165 ? -8.270 12.936 24.819 1.00 89.81 165 GLU A C 1
ATOM 1350 O O . GLU A 1 165 ? -8.871 12.580 23.798 1.00 89.81 165 GLU A O 1
ATOM 1355 N N . ILE A 1 166 ? -7.999 12.087 25.814 1.00 93.44 166 ILE A N 1
ATOM 1356 C CA . ILE A 1 166 ? -8.248 10.643 25.763 1.00 93.44 166 ILE A CA 1
ATOM 1357 C C . ILE A 1 166 ? -9.718 10.294 25.483 1.00 93.44 166 ILE A C 1
ATOM 1359 O O . ILE A 1 166 ? -9.956 9.481 24.584 1.00 93.44 166 ILE A O 1
ATOM 1363 N N . PRO A 1 167 ? -10.728 10.932 26.113 1.00 92.19 167 PRO A N 1
ATOM 1364 C CA . PRO A 1 167 ? -12.129 10.664 25.784 1.00 92.19 167 PRO A CA 1
ATOM 1365 C C . PRO A 1 167 ? -12.453 10.896 24.303 1.00 92.19 167 PRO A C 1
ATOM 1367 O O . PRO A 1 167 ? -13.226 10.150 23.702 1.00 92.19 167 PRO A O 1
ATOM 1370 N N . THR A 1 168 ? -11.829 11.902 23.682 1.00 91.44 168 THR A N 1
ATOM 1371 C CA . THR A 1 168 ? -12.034 12.209 22.260 1.00 91.44 168 THR A CA 1
ATOM 1372 C C . THR A 1 168 ? -11.416 11.138 21.364 1.00 91.44 168 THR A C 1
ATOM 1374 O O . THR A 1 168 ? -12.011 10.774 20.349 1.00 91.44 168 THR A O 1
ATOM 1377 N N . LEU A 1 169 ? -10.237 10.623 21.722 1.00 89.25 169 LEU A N 1
ATOM 1378 C CA . LEU A 1 169 ? -9.596 9.515 21.009 1.00 89.25 169 LEU A CA 1
ATOM 1379 C C . LEU A 1 169 ? -10.446 8.245 21.084 1.00 89.25 169 LEU A C 1
ATOM 1381 O O . LEU A 1 169 ? -10.720 7.639 20.050 1.00 89.25 169 LEU A O 1
ATOM 1385 N N . ILE A 1 170 ? -10.947 7.911 22.276 1.00 88.50 170 ILE A N 1
ATOM 1386 C CA . ILE A 1 170 ? -11.853 6.777 22.500 1.00 88.50 170 ILE A CA 1
ATOM 1387 C C . ILE A 1 170 ? -13.129 6.943 21.668 1.00 88.50 170 ILE A C 1
ATOM 1389 O O . ILE A 1 170 ? -13.540 6.023 20.962 1.00 88.50 170 ILE A O 1
ATOM 1393 N N . HIS A 1 171 ? -13.743 8.130 21.685 1.00 85.31 171 HIS A N 1
ATOM 1394 C CA . HIS A 1 171 ? -14.947 8.398 20.902 1.00 85.31 171 HIS A CA 1
ATOM 1395 C C . HIS A 1 171 ? -14.701 8.246 19.393 1.00 85.31 171 HIS A C 1
ATOM 1397 O O . HIS A 1 171 ? -15.498 7.623 18.692 1.00 85.31 171 HIS A O 1
ATOM 1403 N N . LYS A 1 172 ? -13.573 8.756 18.884 1.00 84.62 172 LYS A N 1
ATOM 1404 C CA . LYS A 1 172 ? -13.174 8.585 17.478 1.00 84.62 172 LYS A CA 1
ATOM 1405 C C . LYS A 1 172 ? -12.926 7.118 17.131 1.00 84.62 172 LYS A C 1
ATOM 1407 O O . LYS A 1 172 ? -13.384 6.672 16.080 1.00 84.62 172 LYS A O 1
ATOM 1412 N N . ALA A 1 173 ? -12.284 6.358 18.017 1.00 83.50 173 ALA A N 1
ATOM 1413 C CA . ALA A 1 173 ? -12.099 4.921 17.854 1.00 83.50 173 ALA A CA 1
ATOM 1414 C C . ALA A 1 173 ? -13.442 4.184 17.783 1.00 83.50 173 ALA A C 1
ATOM 1416 O O . ALA A 1 173 ? -13.640 3.360 16.896 1.00 83.50 173 ALA A O 1
ATOM 1417 N N . LEU A 1 174 ? -14.406 4.531 18.642 1.00 78.19 174 LEU A N 1
ATOM 1418 C CA . LEU A 1 174 ? -15.762 3.970 18.615 1.00 78.19 174 LEU A CA 1
ATOM 1419 C C . LEU A 1 174 ? -16.514 4.319 17.325 1.00 78.19 174 LEU A C 1
ATOM 1421 O O . LEU A 1 174 ? -17.144 3.446 16.739 1.00 78.19 174 LEU A O 1
ATOM 1425 N N . GLN A 1 175 ? -16.403 5.557 16.836 1.00 72.06 175 GLN A N 1
ATOM 1426 C CA . GLN A 1 175 ? -16.986 5.969 15.552 1.00 72.06 175 GLN A CA 1
ATOM 1427 C C . GLN A 1 175 ? -16.337 5.289 14.339 1.00 72.06 175 GLN A C 1
ATOM 1429 O O . GLN A 1 175 ? -16.942 5.247 13.265 1.00 72.06 175 GLN A O 1
ATOM 1434 N N . LYS A 1 176 ? -15.077 4.857 14.457 1.00 69.38 176 LYS A N 1
ATOM 1435 C CA . LYS A 1 176 ? -14.339 4.109 13.424 1.00 69.38 176 LYS A CA 1
ATOM 1436 C C . LYS A 1 176 ? -14.537 2.599 13.551 1.00 69.38 176 LYS A C 1
ATOM 1438 O O . LYS A 1 176 ? -14.372 1.875 12.574 1.00 69.38 176 LYS A O 1
ATOM 1443 N N . SER A 1 177 ? -14.868 2.128 14.746 1.00 63.62 177 SER A N 1
ATOM 1444 C CA . SER A 1 177 ? -15.176 0.740 15.034 1.00 63.62 177 SER A CA 1
ATOM 1445 C C . SER A 1 177 ? -16.517 0.371 14.405 1.00 63.62 177 SER A C 1
ATOM 1447 O O . SER A 1 177 ? -17.509 1.079 14.555 1.00 63.62 177 SER A O 1
ATOM 1449 N N . LEU A 1 178 ? -16.586 -0.795 13.762 1.00 54.06 178 LEU A N 1
ATOM 1450 C CA . LEU A 1 178 ? -17.818 -1.379 13.207 1.00 54.06 178 LEU A CA 1
ATOM 1451 C C . LEU A 1 178 ? -18.880 -1.719 14.284 1.00 54.06 178 LEU A C 1
ATOM 1453 O O . LEU A 1 178 ? -19.850 -2.412 14.001 1.00 54.06 178 LEU A O 1
ATOM 1457 N N . ARG A 1 179 ? -18.695 -1.289 15.539 1.00 49.38 179 ARG A N 1
ATOM 1458 C CA . ARG A 1 179 ? -19.587 -1.537 16.681 1.00 49.38 179 ARG A CA 1
ATOM 1459 C C . ARG A 1 179 ? -20.832 -0.634 16.717 1.00 49.38 179 ARG A C 1
ATOM 1461 O O . ARG A 1 179 ? -21.583 -0.715 17.685 1.00 49.38 179 ARG A O 1
ATOM 1468 N N . GLN A 1 180 ? -21.087 0.191 15.697 1.00 46.88 180 GLN A N 1
ATOM 1469 C CA . GLN A 1 180 ? -22.239 1.110 15.687 1.00 46.88 180 GLN A CA 1
ATOM 1470 C C . GLN A 1 180 ? -23.623 0.427 15.765 1.00 46.88 180 GLN A C 1
ATOM 1472 O O . GLN A 1 180 ? -24.602 1.112 16.028 1.00 46.88 180 GLN A O 1
ATOM 1477 N N . GLU A 1 181 ? -23.736 -0.900 15.642 1.00 41.41 181 GLU A N 1
ATOM 1478 C CA . GLU A 1 181 ? -25.033 -1.596 15.728 1.00 41.41 181 GLU A CA 1
ATOM 1479 C C . GLU A 1 181 ? -25.590 -1.821 17.151 1.00 41.41 181 GLU A C 1
ATOM 1481 O O . GLU A 1 181 ? -26.629 -2.460 17.287 1.00 41.41 181 GLU A O 1
ATOM 1486 N N . LYS A 1 182 ? -24.958 -1.334 18.233 1.00 35.03 182 LYS A N 1
ATOM 1487 C CA . LYS A 1 182 ? -25.446 -1.615 19.608 1.00 35.03 182 LYS A CA 1
ATOM 1488 C C . LYS A 1 182 ? -25.692 -0.422 20.531 1.00 35.03 182 LYS A C 1
ATOM 1490 O O . LYS A 1 182 ? -25.857 -0.626 21.729 1.00 35.03 182 LYS A O 1
ATOM 1495 N N . LEU A 1 183 ? -25.742 0.801 20.012 1.00 35.84 183 LEU A N 1
ATOM 1496 C CA . LEU A 1 183 ? -26.072 1.984 20.822 1.00 35.84 183 LEU A CA 1
ATOM 1497 C C . LEU A 1 183 ? -27.084 2.891 20.107 1.00 35.84 183 LEU A C 1
ATOM 1499 O O . LEU A 1 183 ? -26.856 4.090 19.963 1.00 35.84 183 LEU A O 1
ATOM 1503 N N . SER A 1 184 ? -28.174 2.288 19.619 1.00 33.69 184 SER A N 1
ATOM 1504 C CA . SER A 1 184 ? -29.432 2.984 19.297 1.00 33.69 184 SER A CA 1
ATOM 1505 C C . SER A 1 184 ? -30.469 2.635 20.352 1.00 33.69 184 SER A C 1
ATOM 1507 O O . SER A 1 184 ? -30.562 1.424 20.657 1.00 33.69 184 SER A O 1
#